Protein AF-0000000087522768 (afdb_homodimer)

Foldseek 3Di:
DDPVVVVVVVVPDPPPPDDPDDDDDLADEDEDAAPVQLVCCCCPLVNFAWDDDPRQKTATPVSYIYGYLVCCCVPVVDDSVNDDFQPQPDEAEAEDQCVVVSLVVCVVDDWAWPDAWDADQLGKTKTWTAGPRRHIYMYIYDVLNRLVVVVVVPDDLVRNCVSNVDDSVVSVVSVD/DDPVVVVVVVPPPPPPPDDPDDDDDLADEDEDAAPVQLVCCCCPLVNFAWDDDPRQKTATPVSYIYGYLVCCCVPVVDDSVNDDFQPQPDEAEAEDQCVVVSLVVCVVDDWAWPDAWDADQLGKTKTWTAGPRRHIYMYIYDVLNRLVVVVVVPDDLVRNCVSNVDDSVVSVVSVD

Organism: NCBI:txid91560

Sequence (352 aa):
MNEKQKMNENQKTSREQKINVNVDFIGPLIVVESVKKAGEFYENVVGQKLKLDLGVSRQYESGLMLQSKTSVSEVIGFKENEIKKGSNNFTLYFETADFDSFAENLKNYDLEYVHDVFEFDWGQRSVSFYDLDDHVVDVSEKMETVIKRFAAQGMTPEEITARTDHPIEFVNSCLKMNEKQKMNENQKTSREQKINVNVDFIGPLIVVESVKKAGEFYENVVGQKLKLDLGVSRQYESGLMLQSKTSVSEVIGFKENEIKKGSNNFTLYFETADFDSFAENLKNYDLEYVHDVFEFDWGQRSVSFYDLDDHVVDVSEKMETVIKRFAAQGMTPEEITARTDHPIEFVNSCLK

pLDDT: mean 90.01, std 18.1, range [29.3, 98.81]

Solvent-accessible surface area (backbone atoms only — not comparable to full-atom values): 19054 Å² total; per-residue (Å²): 136,61,74,65,62,55,56,57,59,72,62,52,73,83,65,77,65,55,50,90,52,73,45,43,68,55,36,44,36,36,48,27,84,46,42,68,62,51,48,51,46,42,34,24,75,50,39,53,51,81,65,47,78,70,74,56,31,38,35,29,74,74,28,49,27,43,30,17,44,67,53,44,29,70,72,72,56,49,53,71,86,50,43,38,66,55,23,64,39,43,32,46,37,29,30,18,81,52,47,68,62,44,59,58,54,50,72,80,49,96,68,56,64,73,40,70,78,45,66,46,92,52,57,44,39,34,36,28,28,40,51,98,55,38,46,39,37,31,45,25,42,29,62,56,54,43,51,46,52,42,43,75,74,66,47,49,64,68,53,47,22,68,50,55,72,45,57,56,69,58,51,53,61,52,73,104,136,62,72,66,62,55,55,55,61,72,66,47,81,80,62,78,64,54,49,90,52,71,43,43,67,56,33,46,36,36,49,28,85,46,43,66,63,51,47,52,46,42,33,25,74,49,40,53,50,81,66,46,78,70,73,55,29,38,35,30,74,74,28,49,27,42,30,17,46,67,52,44,29,70,72,72,57,49,52,71,88,51,44,38,65,56,22,64,38,42,32,45,36,31,30,18,81,53,48,68,61,44,60,58,55,50,72,79,49,95,69,56,64,72,41,70,79,47,67,46,93,52,56,44,39,34,36,28,27,41,50,98,54,38,46,40,37,32,45,25,43,29,62,57,54,43,52,47,53,42,42,74,74,67,47,49,65,68,54,48,22,67,51,52,72,46,56,56,70,57,52,52,60,54,72,104

Secondary structure (DSSP, 8-state):
--HHHHHHHTTS--------S--EEEEEEEEES-HHHHHHHHHHHS-PPEEEE-SSEEEETTS-EEEEHHHHHHHT---GGGS-S---SEEEEEEES-HHHHHHHHTTS---EEEEEEE-TTS-EEEEEE-TTS-EEEEEE-HHHHHHHHHHTT--HHHHHHHH---HHHHHHHH-/--HHHHHHHSSS--------S--EEEEEEEEES-HHHHHHHHHHHS-PPEEEE-SSEEEETTS-EEEEHHHHHHHH---GGGS-S---SEEEEEEES-HHHHHHHHTTS---EEEEEEE-TTS-EEEEEE-TTS-EEEEEE-HHHHHHHHHHTT--HHHHHHHH---HHHHHHHH-

Structure (mmCIF, N/CA/C/O backbone):
data_AF-0000000087522768-model_v1
#
loop_
_entity.id
_entity.type
_entity.pdbx_description
1 polymer 'Glyoxalase-like protein'
#
loop_
_atom_site.group_PDB
_atom_site.id
_atom_site.type_symbol
_atom_site.label_atom_id
_atom_site.label_alt_id
_atom_site.label_comp_id
_atom_site.label_asym_id
_atom_site.label_entity_id
_atom_site.label_seq_id
_atom_site.pdbx_PDB_ins_code
_atom_site.Cartn_x
_atom_site.Cartn_y
_atom_site.Cartn_z
_atom_site.occupancy
_atom_site.B_iso_or_equiv
_atom_site.auth_seq_id
_atom_site.auth_comp_id
_atom_site.auth_asym_id
_atom_site.auth_atom_id
_atom_site.pdbx_PDB_model_num
ATOM 1 N N . MET A 1 1 ? 55.219 -7.555 -2.545 1 33.44 1 MET A N 1
ATOM 2 C CA . MET A 1 1 ? 53.938 -6.848 -2.736 1 33.44 1 MET A CA 1
ATOM 3 C C . MET A 1 1 ? 53.031 -7.004 -1.516 1 33.44 1 MET A C 1
ATOM 5 O O . MET A 1 1 ? 52.688 -8.125 -1.152 1 33.44 1 MET A O 1
ATOM 9 N N . ASN A 1 2 ? 53 -6.012 -0.518 1 31.11 2 ASN A N 1
ATOM 10 C CA . ASN A 1 2 ? 52.688 -6.137 0.907 1 31.11 2 ASN A CA 1
ATOM 11 C C . ASN A 1 2 ? 51.219 -6.473 1.157 1 31.11 2 ASN A C 1
ATOM 13 O O . ASN A 1 2 ? 50.375 -6.203 0.313 1 31.11 2 ASN A O 1
ATOM 17 N N . GLU A 1 3 ? 51 -7.27 2.32 1 34.94 3 GLU A N 1
ATOM 18 C CA . GLU A 1 3 ? 49.719 -7.77 2.877 1 34.94 3 GLU A CA 1
ATOM 19 C C . GLU A 1 3 ? 48.719 -6.652 3.014 1 34.94 3 GLU A C 1
ATOM 21 O O . GLU A 1 3 ? 47.5 -6.914 3.188 1 34.94 3 GLU A O 1
ATOM 26 N N . LYS A 1 4 ? 49.156 -5.402 3.316 1 37.97 4 LYS A N 1
ATOM 27 C CA . LYS A 1 4 ? 48.281 -4.227 3.387 1 37.97 4 LYS A CA 1
ATOM 28 C C . LYS A 1 4 ? 47.625 -3.965 2.047 1 37.97 4 LYS A C 1
ATOM 30 O O . LYS A 1 4 ? 46.531 -3.383 1.998 1 37.97 4 LYS A O 1
ATOM 35 N N . GLN A 1 5 ? 48.344 -3.994 0.969 1 35.03 5 GLN A N 1
ATOM 36 C CA . GLN A 1 5 ? 47.719 -3.734 -0.323 1 35.03 5 GLN A CA 1
ATOM 37 C C . GLN A 1 5 ? 46.594 -4.734 -0.605 1 35.03 5 GLN A C 1
ATOM 39 O O . GLN A 1 5 ? 45.75 -4.504 -1.473 1 35.03 5 GLN A O 1
ATOM 44 N N . LYS A 1 6 ? 46.781 -6.004 -0.207 1 36.78 6 LYS A N 1
ATOM 45 C CA . LYS A 1 6 ? 45.75 -7.016 -0.41 1 36.78 6 LYS A CA 1
ATOM 46 C C . LYS A 1 6 ? 44.5 -6.68 0.379 1 36.78 6 LYS A C 1
ATOM 48 O O . LYS A 1 6 ? 43.406 -7.098 0.009 1 36.78 6 LYS A O 1
ATOM 53 N N . MET A 1 7 ? 44.625 -6.367 1.739 1 33.22 7 MET A N 1
ATOM 54 C CA . MET A 1 7 ? 43.469 -6.016 2.574 1 33.22 7 MET A CA 1
ATOM 55 C C . MET A 1 7 ? 42.719 -4.832 1.987 1 33.22 7 MET A C 1
ATOM 57 O O . MET A 1 7 ? 41.5 -4.703 2.189 1 33.22 7 MET A O 1
ATOM 61 N N . ASN A 1 8 ? 43.375 -3.711 1.613 1 33.91 8 ASN A N 1
ATOM 62 C CA . ASN A 1 8 ? 42.781 -2.527 1.02 1 33.91 8 ASN A CA 1
ATOM 63 C C . ASN A 1 8 ? 42 -2.869 -0.26 1 33.91 8 ASN A C 1
ATOM 65 O O . ASN A 1 8 ? 41.062 -2.168 -0.636 1 33.91 8 ASN A O 1
ATOM 69 N N . GLU A 1 9 ? 42.531 -3.615 -1.207 1 33.5 9 GLU A N 1
ATOM 70 C CA . GLU A 1 9 ? 41.844 -3.945 -2.451 1 33.5 9 GLU A CA 1
ATOM 71 C C . GLU A 1 9 ? 40.562 -4.742 -2.182 1 33.5 9 GLU A C 1
ATOM 73 O O . GLU A 1 9 ? 39.625 -4.688 -2.969 1 33.5 9 GLU A O 1
ATOM 78 N N . ASN A 1 10 ? 40.562 -5.781 -1.333 1 33.16 10 ASN A N 1
ATOM 79 C CA . ASN A 1 10 ? 39.406 -6.562 -0.923 1 33.16 10 ASN A CA 1
ATOM 80 C C . ASN A 1 10 ? 38.375 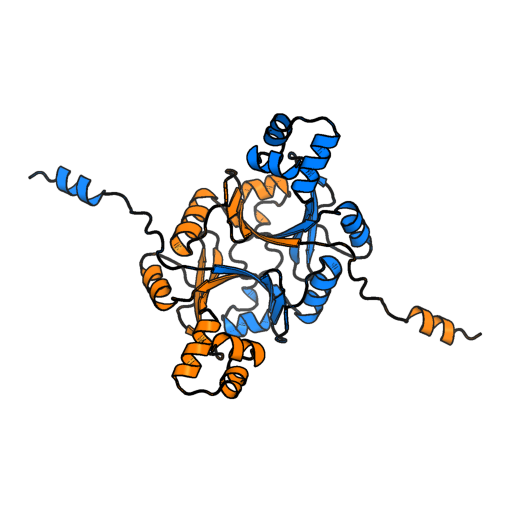-5.711 -0.166 1 33.16 10 ASN A C 1
ATOM 82 O O . ASN A 1 10 ? 37.344 -6.211 0.275 1 33.16 10 ASN A O 1
ATOM 86 N N . GLN A 1 11 ? 38.719 -4.734 0.725 1 29.33 11 GLN A N 1
ATOM 87 C CA . GLN A 1 11 ? 37.812 -3.695 1.202 1 29.33 11 GLN A CA 1
ATOM 88 C C . GLN A 1 11 ? 37.219 -2.906 0.039 1 29.33 11 GLN A C 1
ATOM 90 O O . GLN A 1 11 ? 36.844 -1.744 0.198 1 29.33 11 GLN A O 1
ATOM 95 N N . LYS A 1 12 ? 37.906 -2.84 -1.141 1 31.88 12 LYS A N 1
ATOM 96 C CA . LYS A 1 12 ? 37.094 -2.322 -2.238 1 31.88 12 LYS A CA 1
ATOM 97 C C . LYS A 1 12 ? 35.594 -2.52 -1.96 1 31.88 12 LYS A C 1
ATOM 99 O O . LYS A 1 12 ? 35.188 -3.557 -1.432 1 31.88 12 LYS A O 1
ATOM 104 N N . THR A 1 13 ? 34.625 -1.368 -2.186 1 33.66 13 THR A N 1
ATOM 105 C CA . THR A 1 13 ? 33.312 -0.781 -1.902 1 33.66 13 THR A CA 1
ATOM 106 C C . THR A 1 13 ? 32.219 -1.821 -2.053 1 33.66 13 THR A C 1
ATOM 108 O O . THR A 1 13 ? 32.188 -2.568 -3.033 1 33.66 13 THR A O 1
ATOM 111 N N . SER A 1 14 ? 31.656 -2.51 -1.111 1 36.28 14 SER A N 1
ATOM 112 C CA . SER A 1 14 ? 30.344 -3.133 -0.993 1 36.28 14 SER A CA 1
ATOM 113 C C . SER A 1 14 ? 29.391 -2.637 -2.082 1 36.28 14 SER A C 1
ATOM 115 O O . SER A 1 14 ? 28.891 -1.516 -2.008 1 36.28 14 SER A O 1
ATOM 117 N N . ARG A 1 15 ? 29.75 -2.512 -3.221 1 36.91 15 ARG A N 1
ATOM 118 C CA . ARG A 1 15 ? 29.016 -2.152 -4.43 1 36.91 15 ARG A CA 1
ATOM 119 C C . ARG A 1 15 ? 27.516 -2.416 -4.258 1 36.91 15 ARG A C 1
ATOM 121 O O . ARG A 1 15 ? 27.109 -3.539 -3.953 1 36.91 15 ARG A O 1
ATOM 128 N N . GLU A 1 16 ? 26.75 -1.434 -3.701 1 49 16 GLU A N 1
ATOM 129 C CA . GLU A 1 16 ? 25.297 -1.332 -3.6 1 49 16 GLU A CA 1
ATOM 130 C C . GLU A 1 16 ? 24.609 -2.123 -4.707 1 49 16 GLU A C 1
ATOM 132 O O . GLU A 1 16 ? 24.703 -1.762 -5.883 1 49 16 GLU A O 1
ATOM 137 N N . GLN A 1 17 ? 24.953 -3.379 -4.816 1 59.22 17 GLN A N 1
ATOM 138 C CA . GLN A 1 17 ? 24.344 -4.262 -5.805 1 59.22 17 GLN A CA 1
ATOM 139 C C . GLN A 1 17 ? 22.891 -3.852 -6.082 1 59.22 17 GLN A C 1
ATOM 141 O O . GLN A 1 17 ? 21.984 -4.227 -5.344 1 59.22 17 GLN A O 1
ATOM 146 N N . LYS A 1 18 ? 22.844 -2.789 -6.727 1 72.62 18 LYS A N 1
ATOM 147 C CA . LYS A 1 18 ? 21.547 -2.355 -7.219 1 72.62 18 LYS A CA 1
ATOM 148 C C . LYS A 1 18 ? 20.969 -3.359 -8.211 1 72.62 18 LYS A C 1
ATOM 150 O O . LYS A 1 18 ? 21.672 -3.811 -9.125 1 72.62 18 LYS A O 1
ATOM 155 N N . ILE A 1 19 ? 19.875 -3.797 -7.871 1 82.56 19 ILE A N 1
ATOM 156 C CA . ILE A 1 19 ? 19.172 -4.723 -8.742 1 82.56 19 ILE A CA 1
ATOM 157 C C . ILE A 1 19 ? 19.094 -4.152 -10.156 1 82.56 19 ILE A C 1
ATOM 159 O O . ILE A 1 19 ? 18.906 -2.947 -10.336 1 82.56 19 ILE A O 1
ATOM 163 N N . ASN A 1 20 ? 19.391 -4.953 -11.164 1 83.06 20 ASN A N 1
ATOM 164 C CA . ASN A 1 20 ? 19.297 -4.547 -12.562 1 83.06 20 ASN A CA 1
ATOM 165 C C . ASN A 1 20 ? 18.016 -5.066 -13.219 1 83.06 20 ASN A C 1
ATOM 167 O O . ASN A 1 20 ? 17.938 -5.145 -14.445 1 83.06 20 ASN A O 1
ATOM 171 N N . VAL A 1 21 ? 17.156 -5.551 -12.398 1 92.5 21 VAL A N 1
ATOM 172 C CA . VAL A 1 21 ? 15.867 -6.043 -12.867 1 92.5 21 VAL A CA 1
ATOM 173 C C . VAL A 1 21 ? 14.766 -5.047 -12.5 1 92.5 21 VAL A C 1
ATOM 175 O O . VAL A 1 21 ? 14.742 -4.531 -11.375 1 92.5 21 VAL A O 1
ATOM 178 N N . ASN A 1 22 ? 13.914 -4.773 -13.484 1 95.31 22 ASN A N 1
ATOM 179 C CA . ASN A 1 22 ? 12.797 -3.887 -13.18 1 95.31 22 ASN A CA 1
ATOM 180 C C . ASN A 1 22 ? 11.727 -4.598 -12.367 1 95.31 22 ASN A C 1
ATOM 182 O O . ASN A 1 22 ? 11.234 -5.66 -12.766 1 95.31 22 ASN A O 1
ATOM 186 N N . VAL A 1 23 ? 11.398 -4.043 -11.281 1 97.81 23 VAL A N 1
ATOM 187 C CA . VAL A 1 23 ? 10.344 -4.539 -10.406 1 97.81 23 VAL A CA 1
ATOM 188 C C . VAL A 1 23 ? 9.328 -3.432 -10.141 1 97.81 23 VAL A C 1
ATOM 190 O O . VAL A 1 23 ? 9.695 -2.338 -9.703 1 97.81 23 VAL A O 1
ATOM 193 N N . ASP A 1 24 ? 8.047 -3.699 -10.453 1 97.88 24 ASP A N 1
ATOM 194 C CA . ASP A 1 24 ? 6.996 -2.699 -10.305 1 97.88 24 ASP A CA 1
ATOM 195 C C . ASP A 1 24 ? 6.207 -2.916 -9.016 1 97.88 24 ASP A C 1
ATOM 197 O O . ASP A 1 24 ? 5.77 -4.035 -8.734 1 97.88 24 ASP A O 1
ATOM 201 N N . PHE A 1 25 ? 6.082 -1.889 -8.273 1 98.62 25 PHE A N 1
ATOM 202 C CA . PHE A 1 25 ? 5.152 -1.944 -7.148 1 98.62 25 PHE A CA 1
ATOM 203 C C . PHE A 1 25 ? 3.711 -1.852 -7.629 1 98.62 25 PHE A C 1
ATOM 205 O O . PHE A 1 25 ? 3.338 -0.89 -8.305 1 98.62 25 PHE A O 1
ATOM 212 N N . ILE A 1 26 ? 2.902 -2.832 -7.293 1 98 26 ILE A N 1
ATOM 213 C CA . ILE A 1 26 ? 1.512 -2.854 -7.73 1 98 26 ILE A CA 1
ATOM 214 C C . ILE A 1 26 ? 0.624 -2.217 -6.664 1 98 26 ILE A C 1
ATOM 216 O O . ILE A 1 26 ? -0.273 -1.433 -6.98 1 98 26 ILE A O 1
ATOM 220 N N . GLY A 1 27 ? 0.89 -2.531 -5.402 1 98.56 27 GLY A N 1
ATOM 221 C CA . GLY A 1 27 ? 0.13 -1.959 -4.301 1 98.56 27 GLY A CA 1
ATOM 222 C C . GLY A 1 27 ? 0.085 -2.855 -3.078 1 98.56 27 GLY A C 1
ATOM 223 O O . GLY A 1 27 ? 0.708 -3.92 -3.059 1 98.56 27 GLY A O 1
ATOM 224 N N . PRO A 1 28 ? -0.592 -2.4 -2.059 1 98.75 28 PRO A N 1
ATOM 225 C CA . PRO A 1 28 ? -0.77 -3.238 -0.87 1 98.75 28 PRO A CA 1
ATOM 226 C C . PRO A 1 28 ? -1.933 -4.219 -1.008 1 98.75 28 PRO A C 1
ATOM 228 O O . PRO A 1 28 ? -2.973 -3.873 -1.572 1 98.75 28 PRO A O 1
ATOM 231 N N . LEU A 1 29 ? -1.688 -5.363 -0.565 1 98.12 29 LEU A N 1
ATOM 232 C CA . LEU A 1 29 ? -2.721 -6.379 -0.372 1 98.12 29 LEU A CA 1
ATOM 233 C C . LEU A 1 29 ? -3.035 -6.559 1.109 1 98.12 29 LEU A C 1
ATOM 235 O O . LEU A 1 29 ? -2.24 -7.145 1.85 1 98.12 29 LEU A O 1
ATOM 239 N N . ILE A 1 30 ? -4.168 -6.078 1.535 1 98.75 30 ILE A N 1
ATOM 240 C CA . ILE A 1 30 ? -4.477 -6.164 2.959 1 98.75 30 ILE A CA 1
ATOM 241 C C . ILE A 1 30 ? -5.379 -7.367 3.219 1 98.75 30 ILE A C 1
ATOM 243 O O . ILE A 1 30 ? -6.23 -7.703 2.389 1 98.75 30 ILE A O 1
ATOM 247 N N . VAL A 1 31 ? -5.176 -7.996 4.336 1 98.31 31 VAL A N 1
ATOM 248 C CA . VAL A 1 31 ? -5.957 -9.164 4.738 1 98.31 31 VAL A CA 1
ATOM 249 C C . VAL A 1 31 ? -7.238 -8.711 5.438 1 98.31 31 VAL A C 1
ATOM 251 O O . VAL A 1 31 ? -7.195 -7.867 6.34 1 98.31 31 VAL A O 1
ATOM 254 N N . VAL A 1 32 ? -8.305 -9.258 5.004 1 98.31 32 VAL A N 1
ATOM 255 C CA . VAL A 1 32 ? -9.586 -8.883 5.59 1 98.31 32 VAL A CA 1
ATOM 256 C C . VAL A 1 32 ? -10.383 -10.141 5.941 1 98.31 32 VAL A C 1
ATOM 258 O O . VAL A 1 32 ? -10.18 -11.195 5.34 1 98.31 32 VAL A O 1
ATOM 261 N N . GLU A 1 33 ? -11.273 -10.039 6.895 1 97.25 33 GLU A N 1
ATOM 262 C CA . GLU A 1 33 ? -12.125 -11.156 7.285 1 97.25 33 GLU A CA 1
ATOM 263 C C . GLU A 1 33 ? -13.164 -11.453 6.211 1 97.25 33 GLU A C 1
ATOM 265 O O . GLU A 1 33 ? -13.375 -12.617 5.848 1 97.25 33 GLU A O 1
ATOM 270 N N . SER A 1 34 ? -13.852 -10.484 5.707 1 97.88 34 SER A N 1
ATOM 271 C CA . SER A 1 34 ? -14.852 -10.586 4.648 1 97.88 34 SER A CA 1
ATOM 272 C C . SER A 1 34 ? -14.562 -9.609 3.514 1 97.88 34 SER A C 1
ATOM 274 O O . SER A 1 34 ? -14.688 -8.398 3.68 1 97.88 34 SER A O 1
ATOM 276 N N . VAL A 1 35 ? -14.305 -10.148 2.352 1 98.12 35 VAL A N 1
ATOM 277 C CA . VAL A 1 35 ? -13.984 -9.32 1.193 1 98.12 35 VAL A CA 1
ATOM 278 C C . VAL A 1 35 ? -15.195 -8.469 0.815 1 98.12 35 VAL A C 1
ATOM 280 O O . VAL A 1 35 ? -15.047 -7.289 0.49 1 98.12 35 VAL A O 1
ATOM 283 N N . LYS A 1 36 ? -16.297 -9.016 0.896 1 97.5 36 LYS A N 1
ATOM 284 C CA . LYS A 1 36 ? -17.516 -8.297 0.556 1 97.5 36 LYS A CA 1
ATOM 285 C C . LYS A 1 36 ? -17.719 -7.098 1.474 1 97.5 36 LYS A C 1
ATOM 287 O O . LYS A 1 36 ? -17.938 -5.98 1.003 1 97.5 36 LYS A O 1
ATOM 292 N N . LYS A 1 37 ? -17.672 -7.262 2.797 1 97.94 37 LYS A N 1
ATOM 293 C CA . LYS A 1 37 ? -17.891 -6.184 3.756 1 97.94 37 LYS A CA 1
ATOM 294 C C . LYS A 1 37 ? -16.797 -5.125 3.645 1 97.94 37 LYS A C 1
ATOM 296 O O . LYS A 1 37 ? -17.078 -3.924 3.674 1 97.94 37 LYS A O 1
ATOM 301 N N . ALA A 1 38 ? -15.586 -5.594 3.537 1 98.44 38 ALA A N 1
ATOM 302 C CA . ALA A 1 38 ? -14.477 -4.656 3.361 1 98.44 38 ALA A CA 1
ATOM 303 C C . ALA A 1 38 ? -14.641 -3.855 2.074 1 98.44 38 ALA A C 1
ATOM 305 O O . ALA A 1 38 ? -14.359 -2.652 2.045 1 98.44 38 ALA A O 1
ATOM 306 N N . GLY A 1 39 ? -15.016 -4.566 1.026 1 98.19 39 GLY A N 1
ATOM 307 C CA . GLY A 1 39 ? -15.273 -3.867 -0.223 1 98.19 39 GLY A CA 1
ATOM 308 C C . GLY A 1 39 ? -16.281 -2.75 -0.083 1 98.19 39 GLY A C 1
ATOM 309 O O . GLY A 1 39 ? -16.078 -1.646 -0.589 1 98.19 39 GLY A O 1
ATOM 310 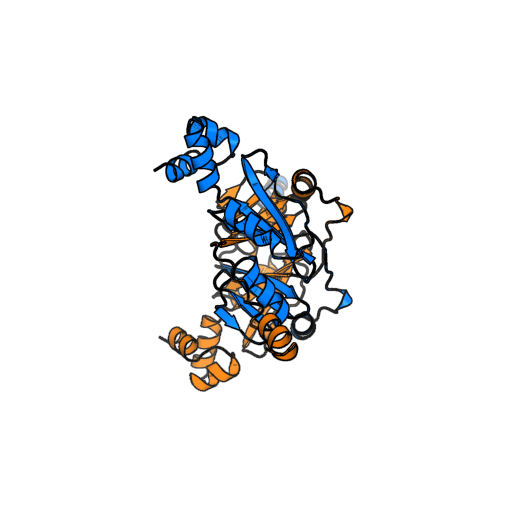N N . GLU A 1 40 ? -17.375 -3.014 0.583 1 96.88 40 GLU A N 1
ATOM 311 C CA . GLU A 1 40 ? -18.391 -1.99 0.838 1 96.88 40 GLU A CA 1
ATOM 312 C C . GLU A 1 40 ? -17.797 -0.804 1.591 1 96.88 40 GLU A C 1
ATOM 314 O O . GLU A 1 40 ? -18.078 0.35 1.271 1 96.88 40 GLU A O 1
ATOM 319 N N . PHE A 1 41 ? -17.016 -1.112 2.549 1 97.69 41 PHE A N 1
ATOM 320 C CA . PHE A 1 41 ? -16.359 -0.063 3.32 1 97.69 41 PHE A CA 1
ATOM 321 C C . PHE A 1 41 ? -15.508 0.824 2.418 1 97.69 41 PHE A C 1
ATOM 323 O O . PHE A 1 41 ? -15.688 2.043 2.389 1 97.69 41 PHE A O 1
ATOM 330 N N . TYR A 1 42 ? -14.609 0.286 1.632 1 98.31 42 TYR A N 1
ATOM 331 C CA . TYR A 1 42 ? -13.641 1.056 0.858 1 98.31 42 TYR A CA 1
ATOM 332 C C . TYR A 1 42 ? -14.312 1.749 -0.321 1 98.31 42 TYR A C 1
ATOM 334 O O . TYR A 1 42 ? -13.906 2.84 -0.724 1 98.31 42 TYR A O 1
ATOM 342 N N . GLU A 1 43 ? -15.297 1.176 -0.868 1 97.25 43 GLU A N 1
ATOM 343 C CA . GLU A 1 43 ? -16.016 1.786 -1.982 1 97.25 43 GLU A CA 1
ATOM 344 C C . GLU A 1 43 ? -16.906 2.928 -1.505 1 97.25 43 GLU A C 1
ATOM 346 O O . GLU A 1 43 ? -17.031 3.955 -2.178 1 97.25 43 GLU A O 1
ATOM 351 N N . ASN A 1 44 ? -17.438 2.793 -0.302 1 95.94 44 ASN A N 1
ATOM 352 C CA . ASN A 1 44 ? -18.406 3.779 0.168 1 95.94 44 ASN A CA 1
ATOM 353 C C . ASN A 1 44 ? -17.734 4.875 0.993 1 95.94 44 ASN A C 1
ATOM 355 O O . ASN A 1 44 ? -18.109 6.043 0.911 1 95.94 44 ASN A O 1
ATOM 359 N N . VAL A 1 45 ? -16.781 4.52 1.815 1 97 45 VAL A N 1
ATOM 360 C CA . VAL A 1 45 ? -16.234 5.473 2.766 1 97 45 VAL A CA 1
ATOM 361 C C . VAL A 1 45 ? -15.148 6.309 2.082 1 97 45 VAL A C 1
ATOM 363 O O . VAL A 1 45 ? -15.086 7.527 2.273 1 97 45 VAL A O 1
ATOM 366 N N . VAL A 1 46 ? -14.281 5.586 1.252 1 97.5 46 VAL A N 1
ATOM 367 C CA . VAL A 1 46 ? -13.18 6.332 0.645 1 97.5 46 VAL A CA 1
ATOM 368 C C . VAL A 1 46 ? -13.266 6.234 -0.876 1 97.5 46 VAL A C 1
ATOM 370 O O . VAL A 1 46 ? -12.344 6.637 -1.585 1 97.5 46 VAL A O 1
ATOM 373 N N . GLY A 1 47 ? -14.289 5.723 -1.424 1 96.88 47 GLY A N 1
ATOM 374 C CA . GLY A 1 47 ? -14.664 5.848 -2.822 1 96.88 47 GLY A CA 1
ATOM 375 C C . GLY A 1 47 ? -13.758 5.062 -3.756 1 96.88 47 GLY A C 1
ATOM 376 O O . GLY A 1 47 ? -13.484 5.5 -4.875 1 96.88 47 GLY A O 1
ATOM 377 N N . GLN A 1 48 ? -13.242 3.916 -3.357 1 97.44 48 GLN A N 1
ATOM 378 C CA . GLN A 1 48 ? -12.406 3.113 -4.242 1 97.44 48 GLN A CA 1
ATOM 379 C C . GLN A 1 48 ? -13.234 2.479 -5.355 1 97.44 48 GLN A C 1
ATOM 381 O O . GLN A 1 48 ? -14.352 2.02 -5.121 1 97.44 48 GLN A O 1
ATOM 386 N N . LYS A 1 49 ? -12.609 2.459 -6.547 1 97.44 49 LYS A N 1
ATOM 387 C CA . LYS A 1 49 ? -13.289 1.921 -7.723 1 97.44 49 LYS A CA 1
ATOM 388 C C . LYS A 1 49 ? -12.82 0.503 -8.031 1 97.44 49 LYS A C 1
ATOM 390 O O . LYS A 1 49 ? -11.633 0.28 -8.281 1 97.44 49 LYS A O 1
ATOM 395 N N . LEU A 1 50 ? -13.727 -0.383 -8.109 1 96.81 50 LEU A N 1
ATOM 396 C CA . LEU A 1 50 ? -13.438 -1.796 -8.32 1 96.81 50 LEU A CA 1
ATOM 397 C C . LEU A 1 50 ? -12.914 -2.037 -9.734 1 96.81 50 LEU A C 1
ATOM 399 O O . LEU A 1 50 ? -13.469 -1.52 -10.703 1 96.81 50 LEU A O 1
ATOM 403 N N . LYS A 1 51 ? -11.844 -2.74 -9.836 1 95.38 51 LYS A N 1
ATOM 404 C CA . LYS A 1 51 ? -11.273 -3.148 -11.117 1 95.38 51 LYS A CA 1
ATOM 405 C C . LYS A 1 51 ? -11.586 -4.613 -11.414 1 95.38 51 LYS A C 1
ATOM 407 O O . LYS A 1 51 ? -11.961 -4.957 -12.539 1 95.38 51 LYS A O 1
ATOM 412 N N . LEU A 1 52 ? -11.352 -5.473 -10.445 1 92.06 52 LEU A N 1
ATOM 413 C CA . LEU A 1 52 ? -11.523 -6.914 -10.602 1 92.06 52 LEU A CA 1
ATOM 414 C C . LEU A 1 52 ? -12.016 -7.543 -9.297 1 92.06 52 LEU A C 1
ATOM 416 O O . LEU A 1 52 ? -11.5 -7.234 -8.219 1 92.06 52 LEU A O 1
ATOM 420 N N . ASP A 1 53 ? -13.016 -8.312 -9.352 1 93.06 53 ASP A N 1
ATOM 421 C CA . ASP A 1 53 ? -13.547 -9.086 -8.234 1 93.06 53 ASP A CA 1
ATOM 422 C C . ASP A 1 53 ? -13.359 -10.586 -8.461 1 93.06 53 ASP A C 1
ATOM 424 O O . ASP A 1 53 ? -13.977 -11.156 -9.359 1 93.06 53 ASP A O 1
ATOM 428 N N . LEU A 1 54 ? -12.625 -11.242 -7.602 1 87.31 54 LEU A N 1
ATOM 429 C CA . LEU A 1 54 ? -12.359 -12.672 -7.742 1 87.31 54 LEU A CA 1
ATOM 430 C C . LEU A 1 54 ? -13.023 -13.461 -6.625 1 87.31 54 LEU A C 1
ATOM 432 O O . LEU A 1 54 ? -12.695 -14.633 -6.41 1 87.31 54 LEU A O 1
ATOM 436 N N . GLY A 1 55 ? -13.859 -12.805 -5.863 1 90.38 55 GLY A N 1
ATOM 437 C CA . GLY A 1 55 ? -14.539 -13.445 -4.75 1 90.38 55 GLY A CA 1
ATOM 438 C C . GLY A 1 55 ? -13.719 -13.445 -3.475 1 90.38 55 GLY A C 1
ATOM 439 O O . GLY A 1 55 ? -14.016 -12.703 -2.537 1 90.38 55 GLY A O 1
ATOM 440 N N . VAL A 1 56 ? -12.562 -14.133 -3.506 1 91.06 56 VAL A N 1
ATOM 441 C CA . VAL A 1 56 ? -11.688 -14.219 -2.34 1 91.06 56 VAL A CA 1
ATOM 442 C C . VAL A 1 56 ? -10.75 -13.023 -2.307 1 91.06 56 VAL A C 1
ATOM 444 O O . VAL A 1 56 ? -10.031 -12.812 -1.325 1 91.06 56 VAL A O 1
ATOM 447 N N . SER A 1 57 ? -10.836 -12.266 -3.369 1 94.5 57 SER A N 1
ATOM 448 C CA . SER A 1 57 ? -9.969 -11.094 -3.502 1 94.5 57 SER A CA 1
ATOM 449 C C . SER A 1 57 ? -10.625 -10.023 -4.363 1 94.5 57 SER A C 1
ATOM 451 O O . SER A 1 57 ? -11.422 -10.328 -5.254 1 94.5 57 SER A O 1
ATOM 453 N N . ARG A 1 58 ? -10.336 -8.758 -4.047 1 96.81 58 ARG A N 1
ATOM 454 C CA . ARG A 1 58 ? -10.742 -7.613 -4.852 1 96.81 58 ARG A CA 1
ATOM 455 C C . ARG A 1 58 ? -9.555 -6.711 -5.168 1 96.81 58 ARG A C 1
ATOM 457 O O . ARG A 1 58 ? -8.703 -6.48 -4.309 1 96.81 58 ARG A O 1
ATOM 464 N N . GLN A 1 59 ? -9.57 -6.309 -6.395 1 96.69 59 GLN A N 1
ATOM 465 C CA . GLN A 1 59 ? -8.562 -5.352 -6.844 1 96.69 59 GLN A CA 1
ATOM 466 C C . GLN A 1 59 ? -9.203 -4.031 -7.258 1 96.69 59 GLN A C 1
ATOM 468 O O . GLN A 1 59 ? -10.242 -4.023 -7.922 1 96.69 59 GLN A O 1
ATOM 473 N N . TYR A 1 60 ? -8.555 -2.941 -6.855 1 98.19 60 TYR A N 1
ATOM 474 C CA . TYR A 1 60 ? -9.07 -1.619 -7.188 1 98.19 60 TYR A CA 1
ATOM 475 C C . TYR A 1 60 ? -8.172 -0.917 -8.195 1 98.19 60 TYR A C 1
ATOM 477 O O . TYR A 1 60 ? -6.988 -1.244 -8.32 1 98.19 60 TYR A O 1
ATOM 485 N N . GLU A 1 61 ? -8.719 0.035 -8.906 1 97.38 61 GLU A N 1
ATOM 486 C CA . GLU A 1 61 ? -7.98 0.792 -9.914 1 97.38 61 GLU A CA 1
ATOM 487 C C . GLU A 1 61 ? -6.773 1.493 -9.297 1 97.38 61 GLU A C 1
ATOM 489 O O . GLU A 1 61 ? -5.754 1.684 -9.969 1 97.38 61 GLU A O 1
ATOM 494 N N . SER A 1 62 ? -6.848 1.789 -8.07 1 97.75 62 SER A N 1
ATOM 495 C CA . SER A 1 62 ? -5.824 2.551 -7.367 1 97.75 62 SER A CA 1
ATOM 496 C C . SER A 1 62 ? -4.613 1.681 -7.047 1 97.75 62 SER A C 1
ATOM 498 O O . SER A 1 62 ? -3.551 2.193 -6.684 1 97.75 62 SER A O 1
ATOM 500 N N . GLY A 1 63 ? -4.777 0.392 -7.109 1 97.62 63 GLY A N 1
ATOM 501 C CA . GLY A 1 63 ? -3.725 -0.536 -6.727 1 97.62 63 GLY A CA 1
ATOM 502 C C . GLY A 1 63 ? -3.963 -1.189 -5.379 1 97.62 63 GLY A C 1
ATOM 503 O O . GLY A 1 63 ? -3.305 -2.174 -5.035 1 97.62 63 GLY A O 1
ATOM 504 N N . LEU A 1 64 ? -4.895 -0.682 -4.582 1 98.75 64 LEU A N 1
ATOM 505 C CA . LEU A 1 64 ? -5.289 -1.333 -3.34 1 98.75 64 LEU A CA 1
ATOM 506 C C . LEU A 1 64 ? -5.945 -2.682 -3.615 1 98.75 64 LEU A C 1
ATOM 508 O O . LEU A 1 64 ? -6.762 -2.805 -4.531 1 98.75 64 LEU A O 1
ATOM 512 N N . MET A 1 65 ? -5.555 -3.662 -2.816 1 98.5 65 MET A N 1
ATOM 513 C CA . MET A 1 65 ? -6.129 -4.996 -2.975 1 98.5 65 MET A CA 1
ATOM 514 C C . MET A 1 65 ? -6.578 -5.559 -1.63 1 98.5 65 MET A C 1
ATOM 516 O O . MET A 1 65 ? -5.926 -5.332 -0.609 1 98.5 65 MET A O 1
ATOM 520 N N . LEU A 1 66 ? -7.672 -6.258 -1.676 1 98.56 66 LEU A N 1
ATOM 521 C CA . LEU A 1 66 ? -8.18 -7 -0.53 1 98.56 66 LEU A CA 1
ATOM 522 C C . LEU A 1 66 ? -8 -8.5 -0.732 1 98.56 66 LEU A C 1
ATOM 524 O O . LEU A 1 66 ? -8.18 -9.008 -1.841 1 98.56 66 LEU A O 1
ATOM 528 N N . GLN A 1 67 ? -7.676 -9.148 0.274 1 97.19 67 GLN A N 1
ATOM 529 C CA . GLN A 1 67 ? -7.605 -10.609 0.26 1 97.19 67 GLN A CA 1
ATOM 530 C C . GLN A 1 67 ? -8.219 -11.203 1.526 1 97.19 67 GLN A C 1
ATOM 532 O O . GLN A 1 67 ? -7.93 -10.742 2.633 1 97.19 67 GLN A O 1
ATOM 537 N N . SER A 1 68 ? -8.953 -12.211 1.347 1 96.75 68 SER A N 1
ATOM 538 C CA . SER A 1 68 ? -9.562 -12.859 2.508 1 96.75 68 SER A CA 1
ATOM 539 C C . SER A 1 68 ? -8.508 -13.555 3.363 1 96.75 68 SER A C 1
ATOM 541 O O . SER A 1 68 ? -7.562 -14.148 2.834 1 96.75 68 SER A O 1
ATOM 543 N N . LYS A 1 69 ? -8.75 -13.5 4.625 1 95.88 69 LYS A N 1
ATOM 544 C CA . LYS A 1 69 ? -7.867 -14.156 5.578 1 95.88 69 LYS A CA 1
ATOM 545 C C . LYS A 1 69 ? -7.738 -15.648 5.27 1 95.88 69 LYS A C 1
ATOM 547 O O . LYS A 1 69 ? -6.637 -16.203 5.316 1 95.88 69 LYS A O 1
ATOM 552 N N . THR A 1 70 ? -8.789 -16.281 4.902 1 92 70 THR A N 1
ATOM 553 C CA . THR A 1 70 ? -8.797 -17.703 4.594 1 92 70 THR A CA 1
ATOM 554 C C . THR A 1 70 ? -7.93 -18 3.375 1 92 70 THR A C 1
ATOM 556 O O . THR A 1 70 ? -7.172 -18.969 3.367 1 92 70 THR A O 1
ATOM 559 N N . SER A 1 71 ? -8.039 -17.125 2.41 1 91.31 71 SER A N 1
ATOM 560 C CA . SER A 1 71 ? -7.246 -17.344 1.201 1 91.31 71 SER A CA 1
ATOM 561 C C . SER A 1 71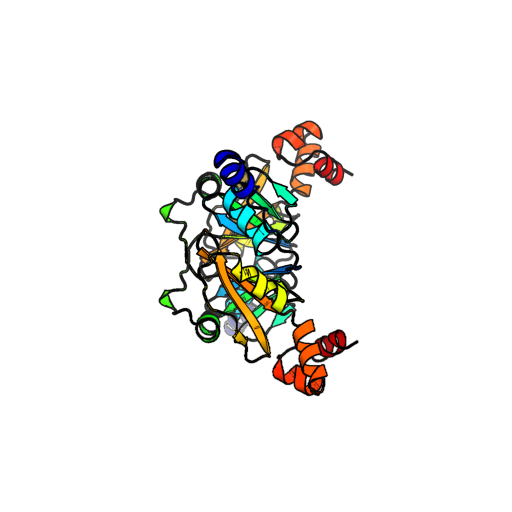 ? -5.754 -17.188 1.482 1 91.31 71 SER A C 1
ATOM 563 O O . SER A 1 71 ? -4.934 -17.922 0.937 1 91.31 71 SER A O 1
ATOM 565 N N . VAL A 1 72 ? -5.41 -16.234 2.295 1 90.62 72 VAL A N 1
ATOM 566 C CA . VAL A 1 72 ? -4.012 -16.031 2.67 1 90.62 72 VAL A CA 1
ATOM 567 C C . VAL A 1 72 ? -3.479 -17.266 3.375 1 90.62 72 VAL A C 1
ATOM 569 O O . VAL A 1 72 ? -2.379 -17.75 3.072 1 90.62 72 VAL A O 1
ATOM 572 N N . SER A 1 73 ? -4.234 -17.766 4.242 1 89.88 73 SER A N 1
ATOM 573 C CA . SER A 1 73 ? -3.832 -18.969 4.965 1 89.88 73 SER A CA 1
ATOM 574 C C . SER A 1 73 ? -3.678 -20.156 4.02 1 89.88 73 SER A C 1
ATOM 576 O O . SER A 1 73 ? -2.713 -20.922 4.121 1 89.88 73 SER A O 1
ATOM 578 N N . GLU A 1 74 ? -4.52 -20.266 3.074 1 87.12 74 GLU A N 1
ATOM 579 C CA . GLU A 1 74 ? -4.512 -21.406 2.162 1 87.12 74 GLU A CA 1
ATOM 580 C C . GLU A 1 74 ? -3.396 -21.281 1.129 1 87.12 74 GLU A C 1
ATOM 582 O O . GLU A 1 74 ? -2.746 -22.266 0.786 1 87.12 74 GLU A O 1
ATOM 587 N N . VAL A 1 75 ? -3.189 -20.094 0.715 1 84.56 75 VAL A N 1
ATOM 588 C CA . VAL A 1 75 ? -2.303 -19.891 -0.427 1 84.56 75 VAL A CA 1
ATOM 589 C C . VAL A 1 75 ? -0.873 -19.672 0.061 1 84.56 75 VAL A C 1
ATOM 591 O O . VAL A 1 75 ? 0.075 -20.234 -0.492 1 84.56 75 VAL A O 1
ATOM 594 N N . ILE A 1 76 ? -0.662 -18.875 1.075 1 83.81 76 ILE A N 1
ATOM 595 C CA . ILE A 1 76 ? 0.665 -18.5 1.556 1 83.81 76 ILE A CA 1
ATOM 596 C C . ILE A 1 76 ? 1.094 -19.438 2.674 1 83.81 76 ILE A C 1
ATOM 598 O O . ILE A 1 76 ? 2.287 -19.688 2.867 1 83.81 76 ILE A O 1
ATOM 602 N N . GLY A 1 77 ? 0.106 -19.891 3.469 1 84.06 77 GLY A N 1
ATOM 603 C CA . GLY A 1 77 ? 0.411 -20.859 4.516 1 84.06 77 GLY A CA 1
ATOM 604 C C . GLY A 1 77 ? 0.487 -20.234 5.898 1 84.06 77 GLY A C 1
ATOM 605 O O . GLY A 1 77 ? 0.934 -20.875 6.852 1 84.06 77 GLY A O 1
ATOM 606 N N . PHE A 1 78 ? 0.185 -18.984 6.031 1 88.19 78 PHE A N 1
ATOM 607 C CA . PHE A 1 78 ? 0.11 -18.406 7.363 1 88.19 78 PHE A CA 1
ATOM 608 C C . PHE A 1 78 ? -1.011 -19.047 8.172 1 88.19 78 PHE A C 1
ATOM 610 O O . PHE A 1 78 ? -2.133 -19.188 7.68 1 88.19 78 PHE A O 1
ATOM 617 N N . LYS A 1 79 ? -0.638 -19.422 9.336 1 88.19 79 LYS A N 1
ATOM 618 C CA . LYS A 1 79 ? -1.715 -19.812 10.25 1 88.19 79 LYS A CA 1
ATOM 619 C C . LYS A 1 79 ? -2.551 -18.594 10.648 1 88.19 79 LYS A C 1
ATOM 621 O O . LYS A 1 79 ? -2.047 -17.469 10.68 1 88.19 79 LYS A O 1
ATOM 626 N N . GLU A 1 80 ? -3.754 -18.859 10.953 1 85.44 80 GLU A N 1
ATOM 627 C CA . GLU A 1 80 ? -4.676 -17.766 11.273 1 85.44 80 GLU A CA 1
ATOM 628 C C . GLU A 1 80 ? -4.152 -16.938 12.438 1 85.44 80 GLU A C 1
ATOM 630 O O . GLU A 1 80 ? -4.305 -15.711 12.445 1 85.44 80 GLU A O 1
ATOM 635 N N . ASN A 1 81 ? -3.6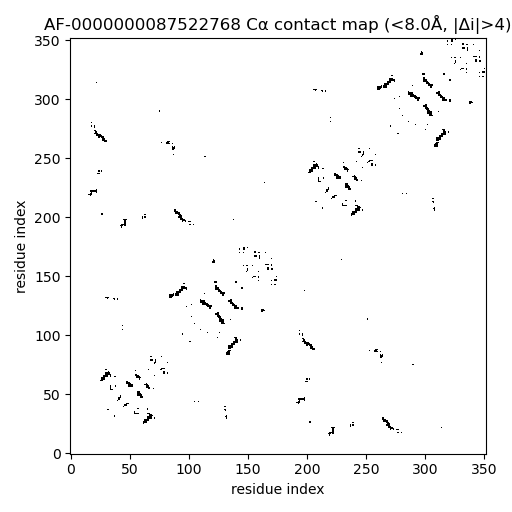04 -17.547 13.352 1 89.12 81 ASN A N 1
ATOM 636 C CA . ASN A 1 81 ? -3.143 -16.844 14.539 1 89.12 81 ASN A CA 1
ATOM 637 C C . ASN A 1 81 ? -1.874 -16.031 14.25 1 89.12 81 ASN A C 1
ATOM 639 O O . ASN A 1 81 ? -1.439 -15.242 15.086 1 89.12 81 ASN A O 1
ATOM 643 N N . GLU A 1 82 ? -1.3 -16.219 13.125 1 93.12 82 GLU A N 1
ATOM 644 C CA . GLU A 1 82 ? -0.115 -15.477 12.711 1 93.12 82 GLU A CA 1
ATOM 645 C C . GLU A 1 82 ? -0.496 -14.172 12.016 1 93.12 82 GLU A C 1
ATOM 647 O O . GLU A 1 82 ? 0.356 -13.312 11.789 1 93.12 82 GLU A O 1
ATOM 652 N N . ILE A 1 83 ? -1.701 -14.078 11.656 1 95.25 83 ILE A N 1
ATOM 653 C CA . ILE A 1 83 ? -2.23 -12.859 11.047 1 95.25 83 ILE A CA 1
ATOM 654 C C . ILE A 1 83 ? -2.865 -11.984 12.125 1 95.25 83 ILE A C 1
ATOM 656 O O . ILE A 1 83 ? -3.951 -12.289 12.625 1 95.25 83 ILE A O 1
ATOM 660 N N . LYS A 1 84 ? -2.232 -10.898 12.438 1 95.38 84 LYS A N 1
ATOM 661 C CA . LYS A 1 84 ? -2.625 -10.109 13.602 1 95.38 84 LYS A CA 1
ATOM 662 C C . LYS A 1 84 ? -3.264 -8.789 13.18 1 95.38 84 LYS A C 1
ATOM 664 O O . LYS A 1 84 ? -2.666 -8.016 12.422 1 95.38 84 LYS A O 1
ATOM 669 N N . LYS A 1 85 ? -4.422 -8.508 13.68 1 94.94 85 LYS A N 1
ATOM 670 C CA . LYS A 1 85 ? -5.109 -7.238 13.453 1 94.94 85 LYS A CA 1
ATOM 671 C C . LYS A 1 85 ? -4.586 -6.152 14.383 1 94.94 85 LYS A C 1
ATOM 673 O O . LYS A 1 85 ? -3.953 -6.449 15.398 1 94.94 85 LYS A O 1
ATOM 678 N N . GLY A 1 86 ? -4.848 -4.934 14.008 1 95.44 86 GLY A N 1
ATOM 679 C CA . GLY A 1 86 ? -4.555 -3.809 14.875 1 95.44 86 GLY A CA 1
ATOM 680 C C . GLY A 1 86 ? -3.07 -3.639 15.156 1 95.44 86 GLY A C 1
ATOM 681 O O . GLY A 1 86 ? -2.678 -3.312 16.281 1 95.44 86 GLY A O 1
ATOM 682 N N . SER A 1 87 ? -2.295 -3.936 14.148 1 96.12 87 SER A N 1
ATOM 683 C CA . SER A 1 87 ? -0.85 -3.898 14.352 1 96.12 87 SER A CA 1
ATOM 684 C C . SER A 1 87 ? -0.326 -2.467 14.336 1 96.12 87 SER A C 1
ATOM 686 O O . SER A 1 87 ? 0.75 -2.186 14.867 1 96.12 87 SER A O 1
ATOM 688 N N . ASN A 1 88 ? -0.985 -1.556 13.648 1 97.5 88 ASN A N 1
ATOM 689 C CA . ASN A 1 88 ? -0.624 -0.148 13.523 1 97.5 88 ASN A CA 1
ATOM 690 C C . ASN A 1 88 ? 0.757 0.025 12.898 1 97.5 88 ASN A C 1
ATOM 692 O O . ASN A 1 88 ? 1.462 0.99 13.195 1 97.5 88 ASN A O 1
ATOM 696 N N . ASN A 1 89 ? 1.171 -0.947 12.133 1 97.5 89 ASN A N 1
ATOM 697 C CA . ASN A 1 89 ? 2.52 -0.904 11.57 1 97.5 89 ASN A CA 1
ATOM 698 C C . ASN A 1 89 ? 2.514 -0.433 10.125 1 97.5 89 ASN A C 1
ATOM 700 O O . ASN A 1 89 ? 3.535 -0.502 9.438 1 97.5 89 ASN A O 1
ATOM 704 N N . PHE A 1 90 ? 1.403 -0.034 9.641 1 98 90 PHE A N 1
ATOM 705 C CA . PHE A 1 90 ? 1.26 0.629 8.352 1 98 90 PHE A CA 1
ATOM 706 C C . PHE A 1 90 ? -0.028 1.442 8.297 1 98 90 PHE A C 1
ATOM 708 O O . PHE A 1 90 ? -0.909 1.273 9.141 1 98 90 PHE A O 1
ATOM 715 N N . THR A 1 91 ? -0.087 2.336 7.371 1 97.88 91 THR A N 1
ATOM 716 C CA . THR A 1 91 ? -1.262 3.162 7.117 1 97.88 91 THR A CA 1
ATOM 717 C C . THR A 1 91 ? -1.599 3.176 5.629 1 97.88 91 THR A C 1
ATOM 719 O O . THR A 1 91 ? -0.706 3.283 4.785 1 97.88 91 THR A O 1
ATOM 722 N N . LEU A 1 92 ? -2.848 2.92 5.289 1 98.81 92 LEU A N 1
ATOM 723 C CA . LEU A 1 92 ? -3.338 3.242 3.955 1 98.81 92 LEU A CA 1
ATOM 724 C C . LEU A 1 92 ? -3.6 4.738 3.818 1 98.81 92 LEU A C 1
ATOM 726 O O . LEU A 1 92 ? -4.52 5.273 4.441 1 98.81 92 LEU A O 1
ATOM 730 N N . TYR A 1 93 ? -2.83 5.391 2.953 1 98.38 93 TYR A N 1
ATOM 731 C CA . TYR A 1 93 ? -2.807 6.848 2.906 1 98.38 93 TYR A CA 1
ATOM 732 C C . TYR A 1 93 ? -3.549 7.367 1.682 1 98.38 93 TYR A C 1
ATOM 734 O O . TYR A 1 93 ? -3.215 7.012 0.549 1 98.38 93 TYR A O 1
ATOM 742 N N . PHE A 1 94 ? -4.559 8.211 1.939 1 98.69 94 PHE A N 1
ATOM 743 C CA . PHE A 1 94 ? -5.371 8.836 0.905 1 98.69 94 PHE A CA 1
ATOM 744 C C . PHE A 1 94 ? -5.281 10.352 0.994 1 98.69 94 PHE A C 1
ATOM 746 O O . PHE A 1 94 ? -4.957 10.898 2.049 1 98.69 94 PHE A O 1
ATOM 753 N N . GLU A 1 95 ? -5.652 10.977 -0.12 1 98.5 95 GLU A N 1
ATOM 754 C CA . GLU A 1 95 ? -5.762 12.43 -0.155 1 98.5 95 GLU A CA 1
ATOM 755 C C . GLU A 1 95 ? -7.012 12.867 -0.914 1 98.5 95 GLU A C 1
ATOM 757 O O . GLU A 1 95 ? -7.512 12.141 -1.772 1 98.5 95 GLU A O 1
ATOM 762 N N . THR A 1 96 ? -7.445 14.023 -0.576 1 98.62 96 THR A N 1
ATOM 763 C CA . THR A 1 96 ? -8.57 14.617 -1.289 1 98.62 96 THR A CA 1
ATOM 764 C C . THR A 1 96 ? -8.398 16.125 -1.405 1 98.62 96 THR A C 1
ATOM 766 O O . THR A 1 96 ? -7.785 16.75 -0.542 1 98.62 96 THR A O 1
ATOM 769 N N . ALA A 1 97 ? -8.945 16.656 -2.447 1 97.56 97 ALA A N 1
ATOM 770 C CA . ALA A 1 97 ? -8.938 18.094 -2.639 1 97.56 97 ALA A CA 1
ATOM 771 C C . ALA A 1 97 ? -10.078 18.766 -1.873 1 97.56 97 ALA A C 1
ATOM 773 O O . ALA A 1 97 ? -10.055 19.969 -1.632 1 97.56 97 ALA A O 1
ATOM 774 N N . ASP A 1 98 ? -11.086 18.016 -1.579 1 97.44 98 ASP A N 1
ATOM 775 C CA . ASP A 1 98 ? -12.242 18.516 -0.848 1 97.44 98 ASP A CA 1
ATOM 776 C C . ASP A 1 98 ? -12.352 17.859 0.531 1 97.44 98 ASP A C 1
ATOM 778 O O . ASP A 1 98 ? -13.305 17.141 0.808 1 97.44 98 ASP A O 1
ATOM 782 N N . PHE A 1 99 ? -11.469 18.281 1.369 1 98.19 99 PHE A N 1
ATOM 783 C CA . PHE A 1 99 ? -11.328 17.656 2.682 1 98.19 99 PHE A CA 1
ATOM 784 C C . PHE A 1 99 ? -12.555 17.922 3.545 1 98.19 99 PHE A C 1
ATOM 786 O O . PHE A 1 99 ? -13.016 17.047 4.27 1 98.19 99 PHE A O 1
ATOM 793 N N . ASP A 1 100 ? -13.148 19.156 3.475 1 97.19 100 ASP A N 1
ATOM 794 C CA . ASP A 1 100 ? -14.297 19.516 4.301 1 97.19 100 ASP A CA 1
ATOM 795 C C . ASP A 1 100 ? -15.5 18.641 3.988 1 97.19 100 ASP A C 1
ATOM 797 O O . ASP A 1 100 ? -16.156 18.125 4.898 1 97.19 100 ASP A O 1
ATOM 801 N N . SER A 1 101 ? -15.742 18.469 2.721 1 97.31 101 SER A N 1
ATOM 802 C CA . SER A 1 101 ? -16.859 17.609 2.34 1 97.31 101 SER A CA 1
ATOM 803 C C . SER A 1 101 ? -16.625 16.172 2.777 1 97.31 101 SER A C 1
ATOM 805 O O . SER A 1 101 ? -17.562 15.492 3.199 1 97.31 101 SER A O 1
ATOM 807 N N . PHE A 1 102 ? -15.414 15.727 2.635 1 97.88 102 PHE A N 1
ATOM 808 C CA . PHE A 1 102 ? -15.102 14.367 3.055 1 97.88 102 PHE A CA 1
ATOM 809 C C . PHE A 1 102 ? -15.344 14.195 4.551 1 97.88 102 PHE A C 1
ATOM 811 O O . PHE A 1 102 ? -15.992 13.234 4.973 1 97.88 102 PHE A O 1
ATOM 818 N N . ALA A 1 103 ? -14.766 15.117 5.328 1 97.38 103 ALA A N 1
ATOM 819 C CA . ALA A 1 103 ? -14.922 15.062 6.777 1 97.38 103 ALA A CA 1
ATOM 820 C C . ALA A 1 103 ? -16.391 15.062 7.172 1 97.38 103 ALA A C 1
ATOM 822 O O . ALA A 1 103 ? -16.797 14.352 8.086 1 97.38 103 ALA A O 1
ATOM 823 N N . GLU A 1 104 ? -17.156 15.859 6.516 1 96.31 104 GLU A N 1
ATOM 824 C CA . GLU A 1 104 ? -18.594 15.906 6.773 1 96.31 104 GLU A CA 1
ATOM 825 C C . GLU A 1 104 ? -19.25 14.57 6.465 1 96.31 104 GLU A C 1
ATOM 827 O O . GLU A 1 104 ? -20.125 14.109 7.211 1 96.31 104 GLU A O 1
ATOM 832 N N . ASN A 1 105 ? -18.812 13.977 5.398 1 95.44 105 ASN A N 1
ATOM 833 C CA . ASN A 1 105 ? -19.375 12.695 4.984 1 95.44 105 ASN A CA 1
ATOM 834 C C . ASN A 1 105 ? -19.094 11.602 6.012 1 95.44 105 ASN A C 1
ATOM 836 O O . ASN A 1 105 ? -19.875 10.664 6.16 1 95.44 105 ASN A O 1
ATOM 840 N N . LEU A 1 106 ? -18 11.68 6.73 1 96.12 106 LEU A N 1
ATOM 841 C CA . LEU A 1 106 ? -17.625 10.656 7.699 1 96.12 106 LEU A CA 1
ATOM 842 C C . LEU A 1 106 ? -18.656 10.555 8.82 1 96.12 106 LEU A C 1
ATOM 844 O O . LEU A 1 106 ? -18.766 9.516 9.469 1 96.12 106 LEU A O 1
ATOM 848 N N . LYS A 1 107 ? -19.359 11.594 9.055 1 94.12 107 LYS A N 1
ATOM 849 C CA . LYS A 1 107 ? -20.344 11.633 10.125 1 94.12 107 LYS A CA 1
ATOM 850 C C . LYS A 1 107 ? -21.484 10.641 9.867 1 94.12 107 LYS A C 1
ATOM 852 O O . LYS A 1 107 ? -22.234 10.297 10.773 1 94.12 107 LYS A O 1
ATOM 857 N N . ASN A 1 108 ? -21.578 10.203 8.656 1 93.88 108 ASN A N 1
ATOM 858 C CA . ASN A 1 108 ? -22.609 9.258 8.266 1 93.88 108 ASN A CA 1
ATOM 859 C C . ASN A 1 108 ? -22.219 7.82 8.609 1 93.88 108 ASN A C 1
ATOM 861 O O . ASN A 1 108 ? -23.016 6.898 8.445 1 93.88 108 ASN A O 1
ATOM 865 N N . TYR A 1 109 ? -21 7.66 9.102 1 94.38 109 TYR A N 1
ATOM 866 C CA . TYR A 1 109 ? -20.484 6.328 9.406 1 94.38 109 TYR A CA 1
ATOM 867 C C . TYR A 1 109 ? -20.094 6.215 10.867 1 94.38 109 TYR A C 1
ATOM 869 O O . TYR A 1 109 ? -19.688 7.203 11.484 1 94.38 109 TYR A O 1
ATOM 877 N N . ASP A 1 110 ? -20.312 5.078 11.406 1 95.06 110 ASP A N 1
ATOM 878 C CA . ASP A 1 110 ? -19.812 4.77 12.742 1 95.06 110 ASP A CA 1
ATOM 879 C C . ASP A 1 110 ? -18.406 4.176 12.688 1 95.06 110 ASP A C 1
ATOM 881 O O . ASP A 1 110 ? -18.25 2.965 12.523 1 95.06 110 ASP A O 1
ATOM 885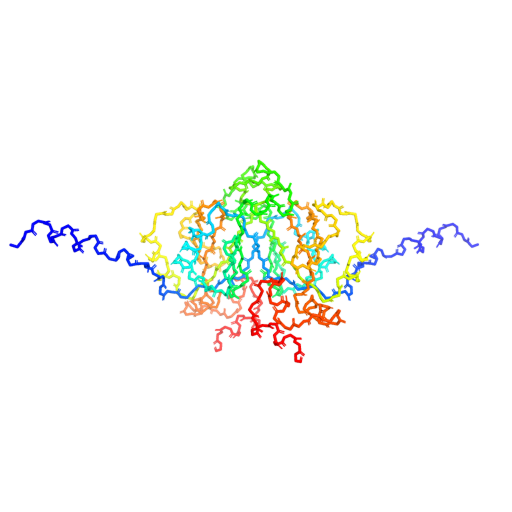 N N . LEU A 1 111 ? -17.438 5.016 12.82 1 96.69 111 LEU A N 1
ATOM 886 C CA . LEU A 1 111 ? -16.047 4.621 12.664 1 96.69 111 LEU A CA 1
ATOM 887 C C . LEU A 1 111 ? -15.297 4.742 13.984 1 96.69 111 LEU A C 1
ATOM 889 O O . LEU A 1 111 ? -15.648 5.566 14.836 1 96.69 111 LEU A O 1
ATOM 893 N N . GLU A 1 112 ? -14.414 3.893 14.234 1 97.5 112 GLU A N 1
ATOM 894 C CA . GLU A 1 112 ? -13.438 4.066 15.305 1 97.5 112 GLU A CA 1
ATOM 895 C C . GLU A 1 112 ? -12.242 4.898 14.828 1 97.5 112 GLU A C 1
ATOM 897 O O . GLU A 1 112 ? -11.516 4.484 13.93 1 97.5 112 GLU A O 1
ATOM 902 N N . TYR A 1 113 ? -12.031 6.008 15.453 1 97.25 113 TYR A N 1
ATOM 903 C CA . TYR A 1 113 ? -11.016 6.941 14.977 1 97.25 113 TYR A CA 1
ATOM 904 C C . TYR A 1 113 ? -9.68 6.703 15.68 1 97.25 113 TYR A C 1
ATOM 906 O O . TYR A 1 113 ? -9.648 6.414 16.875 1 97.25 113 TYR A O 1
ATOM 914 N N . VAL A 1 114 ? -8.648 6.715 14.898 1 96.56 114 VAL A N 1
ATOM 915 C CA . VAL A 1 114 ? -7.301 6.828 15.453 1 96.56 114 VAL A CA 1
ATOM 916 C C . VAL A 1 114 ? -7.078 8.242 15.984 1 96.56 114 VAL A C 1
ATOM 918 O O . VAL A 1 114 ? -6.609 8.422 17.109 1 96.56 114 VAL A O 1
ATOM 921 N N . HIS A 1 115 ? -7.41 9.219 15.211 1 95.19 115 HIS A N 1
ATOM 922 C CA . HIS A 1 115 ? -7.508 10.609 15.633 1 95.19 115 HIS A CA 1
ATOM 923 C C . HIS A 1 115 ? -8.547 11.367 14.812 1 95.19 115 HIS A C 1
ATOM 925 O O . HIS A 1 115 ? -8.719 11.086 13.625 1 95.19 115 HIS A O 1
ATOM 931 N N . ASP A 1 116 ? -9.102 12.391 15.484 1 95.94 116 ASP A N 1
ATOM 932 C CA . ASP A 1 116 ? -10.023 13.281 14.781 1 95.94 116 ASP A CA 1
ATOM 933 C C . ASP A 1 116 ? -9.266 14.234 13.859 1 95.94 116 ASP A C 1
ATOM 935 O O . ASP A 1 116 ? -8.039 14.172 13.766 1 95.94 116 ASP A O 1
ATOM 939 N N . VAL A 1 117 ? -10.109 15.047 13.141 1 97.25 117 VAL A N 1
ATOM 940 C CA . VAL A 1 117 ? -9.5 16.016 12.242 1 97.25 117 VAL A CA 1
ATOM 941 C C . VAL A 1 117 ? -8.531 16.906 13.008 1 97.25 117 VAL A C 1
ATOM 943 O O . VAL A 1 117 ? -8.867 17.438 14.07 1 97.25 117 VAL A O 1
ATOM 946 N N . PHE A 1 118 ? -7.32 16.969 12.484 1 94.81 118 PHE A N 1
ATOM 947 C CA . PHE A 1 118 ? -6.371 17.938 13.008 1 94.81 118 PHE A CA 1
ATOM 948 C C . PHE A 1 118 ? -5.422 18.422 11.914 1 94.81 118 PHE A C 1
ATOM 950 O O . PHE A 1 118 ? -5.391 17.844 10.82 1 94.81 118 PHE A O 1
ATOM 957 N N . GLU A 1 119 ? -4.715 19.469 12.203 1 96.12 119 GLU A N 1
ATOM 958 C CA . GLU A 1 119 ? -3.756 20.047 11.266 1 96.12 119 GLU A CA 1
ATOM 959 C C . GLU A 1 119 ? -2.32 19.766 11.703 1 96.12 119 GLU A C 1
ATOM 961 O O . GLU A 1 119 ? -1.936 20.094 12.828 1 96.12 119 GLU A O 1
ATOM 966 N N . PHE A 1 120 ? -1.547 19.188 10.805 1 93.44 120 PHE A N 1
ATOM 967 C CA . PHE A 1 120 ? -0.136 18.953 11.094 1 93.44 120 PHE A CA 1
ATOM 968 C C . PHE A 1 120 ? 0.639 20.266 11.062 1 93.44 120 PHE A C 1
ATOM 970 O O . PHE A 1 120 ? 0.115 21.297 10.625 1 93.44 120 PHE A O 1
ATOM 977 N N . ASP A 1 121 ? 1.892 20.203 11.5 1 91.19 121 ASP A N 1
ATOM 978 C CA . ASP A 1 121 ? 2.732 21.391 11.578 1 91.19 121 ASP A CA 1
ATOM 979 C C . ASP A 1 121 ? 2.951 22 10.188 1 91.19 121 ASP A C 1
ATOM 981 O O . ASP A 1 121 ? 3.061 23.219 10.055 1 91.19 121 ASP A O 1
ATOM 985 N N . TRP A 1 122 ? 2.936 21.156 9.258 1 93.38 122 TRP A N 1
ATOM 986 C CA . TRP A 1 122 ? 3.193 21.641 7.902 1 93.38 122 TRP A CA 1
ATOM 987 C C . TRP A 1 122 ? 1.904 22.109 7.234 1 93.38 122 TRP A C 1
ATOM 989 O O . TRP A 1 122 ? 1.887 22.391 6.035 1 93.38 122 TRP A O 1
ATOM 999 N N . GLY A 1 123 ? 0.795 22.062 7.938 1 96.12 123 GLY A N 1
ATOM 1000 C CA . GLY A 1 123 ? -0.425 22.734 7.504 1 96.12 123 GLY A CA 1
ATOM 1001 C C . GLY A 1 123 ? -1.454 21.766 6.934 1 96.12 123 GLY A C 1
ATOM 1002 O O . GLY A 1 123 ? -2.594 22.156 6.668 1 96.12 123 GLY A O 1
ATOM 1003 N N . GLN A 1 124 ? -1.126 20.594 6.742 1 97.38 124 GLN A N 1
ATOM 1004 C CA . GLN A 1 124 ? -2.02 19.594 6.152 1 97.38 124 GLN A CA 1
ATOM 1005 C C . GLN A 1 124 ? -3.01 19.062 7.184 1 97.38 124 GLN A C 1
ATOM 1007 O O . GLN A 1 124 ? -2.615 18.641 8.273 1 97.38 124 GLN A O 1
ATOM 1012 N N . ARG A 1 125 ? -4.297 19.156 6.902 1 98.06 125 ARG A N 1
ATOM 1013 C CA . ARG A 1 125 ? -5.297 18.516 7.762 1 98.06 125 ARG A CA 1
ATOM 1014 C C . ARG A 1 125 ? -5.469 17.047 7.41 1 98.06 125 ARG A C 1
ATOM 1016 O O . ARG A 1 125 ? -5.348 16.656 6.246 1 98.06 125 ARG A O 1
ATOM 1023 N N . SER A 1 126 ? -5.777 16.281 8.375 1 97.75 126 SER A N 1
ATOM 1024 C CA . SER A 1 126 ? -5.953 14.844 8.188 1 97.75 126 SER A CA 1
ATOM 1025 C C . SER A 1 126 ? -6.961 14.281 9.188 1 97.75 126 SER A C 1
ATOM 1027 O O . SER A 1 126 ? -7.277 14.922 10.195 1 97.75 126 SER A O 1
ATOM 1029 N N . VAL A 1 127 ? -7.504 13.18 8.898 1 98.25 127 VAL A N 1
ATOM 1030 C CA . VAL A 1 127 ? -8.297 12.336 9.789 1 98.25 127 VAL A CA 1
ATOM 1031 C C . VAL A 1 127 ? -7.914 10.867 9.586 1 98.25 127 VAL A C 1
ATOM 1033 O O . VAL A 1 127 ? -7.625 10.445 8.461 1 98.25 127 VAL A O 1
ATOM 1036 N N . SER A 1 128 ? -7.836 10.141 10.641 1 97.75 128 SER A N 1
ATOM 1037 C CA . SER A 1 128 ? -7.43 8.742 10.594 1 97.75 128 SER A CA 1
ATOM 1038 C C . SER A 1 128 ? -8.391 7.855 11.375 1 97.75 128 SER A C 1
ATOM 1040 O O . SER A 1 128 ? -8.828 8.227 12.469 1 97.75 128 SER A O 1
ATOM 1042 N N . PHE A 1 129 ? -8.719 6.73 10.836 1 98.19 129 PHE A N 1
ATOM 1043 C CA . PHE A 1 129 ? -9.648 5.801 11.461 1 98.19 129 PHE A CA 1
ATOM 1044 C C . PHE A 1 129 ? -9.32 4.363 11.07 1 98.19 129 PHE A C 1
ATOM 1046 O O . PHE A 1 129 ? -8.492 4.125 10.195 1 98.19 129 PHE A O 1
ATOM 1053 N N . TYR A 1 130 ? -9.883 3.41 11.773 1 98.5 130 TYR A N 1
ATOM 1054 C CA . TYR A 1 130 ? -9.695 1.993 11.484 1 98.5 130 TYR A CA 1
ATOM 1055 C C . TYR A 1 130 ? -10.758 1.493 10.508 1 98.5 130 TYR A C 1
ATOM 1057 O O . TYR A 1 130 ? -11.914 1.904 10.57 1 98.5 130 TYR A O 1
ATOM 1065 N N . ASP A 1 131 ? -10.297 0.638 9.57 1 98.5 131 ASP A N 1
ATOM 1066 C CA . ASP A 1 131 ? -11.289 -0.081 8.781 1 98.5 131 ASP A CA 1
ATOM 1067 C C . ASP A 1 131 ? -11.898 -1.235 9.578 1 98.5 131 ASP A C 1
ATOM 1069 O O . ASP A 1 131 ? -11.719 -1.32 10.789 1 98.5 131 ASP A O 1
ATOM 1073 N N . LEU A 1 132 ? -12.633 -2.115 8.961 1 98.06 132 LEU A N 1
ATOM 1074 C CA . LEU A 1 132 ? -13.383 -3.174 9.633 1 98.06 132 LEU A CA 1
ATOM 1075 C C . LEU A 1 132 ? -12.43 -4.219 10.211 1 98.06 132 LEU A C 1
ATOM 1077 O O . LEU A 1 132 ? -12.828 -5.012 11.07 1 98.06 132 LEU A O 1
ATOM 1081 N N . ASP A 1 133 ? -11.188 -4.27 9.75 1 98.38 133 ASP A N 1
ATOM 1082 C CA . ASP A 1 133 ? -10.219 -5.273 10.18 1 98.38 133 ASP A CA 1
ATOM 1083 C C . ASP A 1 133 ? -9.055 -4.633 10.93 1 98.38 133 ASP A C 1
ATOM 1085 O O . ASP A 1 133 ? -7.977 -5.215 11.023 1 98.38 133 ASP A O 1
ATOM 1089 N N . ASP A 1 134 ? -9.258 -3.369 11.336 1 98.25 134 ASP A N 1
ATOM 1090 C CA . ASP A 1 134 ? -8.352 -2.619 12.203 1 98.25 134 ASP A CA 1
ATOM 1091 C C . ASP A 1 134 ? -7.098 -2.193 11.445 1 98.25 134 ASP A C 1
ATOM 1093 O O . ASP A 1 134 ? -6.016 -2.104 12.023 1 98.25 134 ASP A O 1
ATOM 1097 N N . HIS A 1 135 ? -7.191 -2.09 10.141 1 98.62 135 HIS A N 1
ATOM 1098 C CA . HIS A 1 135 ? -6.172 -1.366 9.391 1 98.62 135 HIS A CA 1
ATOM 1099 C C . HIS A 1 135 ? -6.352 0.142 9.531 1 98.62 135 HIS A C 1
ATOM 1101 O O . HIS A 1 135 ? -7.48 0.641 9.508 1 98.62 135 HIS A O 1
ATOM 1107 N N . VAL A 1 136 ? -5.266 0.842 9.602 1 98.38 136 VAL A N 1
ATOM 1108 C CA . VAL A 1 136 ? -5.336 2.295 9.719 1 98.38 136 VAL A CA 1
ATOM 1109 C C . VAL A 1 136 ? -5.551 2.912 8.336 1 98.38 136 VAL A C 1
ATOM 1111 O O . VAL A 1 136 ? -4.805 2.623 7.398 1 98.38 136 VAL A O 1
ATOM 1114 N N . VAL A 1 137 ? -6.527 3.74 8.203 1 98.62 137 VAL A N 1
ATOM 1115 C CA . VAL A 1 137 ? -6.832 4.531 7.016 1 98.62 137 VAL A CA 1
ATOM 1116 C C . VAL A 1 137 ? -6.672 6.016 7.324 1 98.62 137 VAL A C 1
ATOM 1118 O O . VAL A 1 137 ? -7.227 6.516 8.305 1 98.62 137 VAL A O 1
ATOM 1121 N N . ASP A 1 138 ? -5.914 6.664 6.555 1 98.38 138 ASP A N 1
ATOM 1122 C CA . ASP A 1 138 ? -5.711 8.094 6.734 1 98.38 138 ASP A CA 1
ATOM 1123 C C . ASP A 1 138 ? -6.082 8.867 5.469 1 98.38 138 ASP A C 1
ATOM 1125 O O . ASP A 1 138 ? -5.668 8.5 4.367 1 98.38 138 ASP A O 1
ATOM 1129 N N . VAL A 1 139 ? -6.883 9.891 5.621 1 98.56 139 VAL A N 1
ATOM 1130 C CA . VAL A 1 139 ? -7.23 10.766 4.508 1 98.56 139 VAL A CA 1
ATOM 1131 C C . VAL A 1 139 ? -6.82 12.195 4.828 1 98.56 139 VAL A C 1
ATOM 1133 O O . VAL A 1 139 ? -7.254 12.766 5.836 1 98.56 139 VAL A O 1
ATOM 1136 N N . SER A 1 140 ? -6.043 12.727 3.963 1 98.31 140 SER A N 1
ATOM 1137 C CA . SER A 1 140 ? -5.496 14.062 4.188 1 98.31 140 SER A CA 1
ATOM 1138 C C . SER A 1 140 ? -5.828 15 3.027 1 98.31 140 SER A C 1
ATOM 1140 O O . SER A 1 140 ? -6.254 14.547 1.963 1 98.31 140 SER A O 1
ATOM 1142 N N . GLU A 1 141 ? -5.602 16.297 3.312 1 98.31 141 GLU A N 1
ATOM 1143 C CA . GLU A 1 141 ? -5.66 17.266 2.23 1 98.31 141 GLU A CA 1
ATOM 1144 C C . GLU A 1 141 ? -4.551 17.031 1.211 1 98.31 141 GLU A C 1
ATOM 1146 O O . GLU A 1 141 ? -3.42 16.719 1.58 1 98.31 141 GLU A O 1
ATOM 1151 N N . LYS A 1 142 ? -4.953 17.219 -0.05 1 97.88 142 LYS A N 1
ATOM 1152 C CA . LYS A 1 142 ? -3.869 17.297 -1.026 1 97.88 142 LYS A CA 1
ATOM 1153 C C . LYS A 1 142 ? -2.949 18.469 -0.736 1 97.88 142 LYS A C 1
ATOM 1155 O O . LYS A 1 142 ? -3.416 19.562 -0.375 1 97.88 142 LYS A O 1
ATOM 1160 N N . MET A 1 143 ? -1.687 18.219 -0.949 1 95.94 143 MET A N 1
ATOM 1161 C CA . MET A 1 143 ? -0.741 19.281 -0.646 1 95.94 143 MET A CA 1
ATOM 1162 C C . MET A 1 143 ? -0.948 20.469 -1.577 1 95.94 143 MET A C 1
ATOM 1164 O O . MET A 1 143 ? -0.75 21.625 -1.178 1 95.94 143 MET A O 1
ATOM 1168 N N . GLU A 1 144 ? -1.349 20.219 -2.762 1 97.25 144 GLU A N 1
ATOM 1169 C CA . GLU A 1 144 ? -1.681 21.312 -3.66 1 97.25 144 GLU A CA 1
ATOM 1170 C C . GLU A 1 144 ? -2.699 22.25 -3.023 1 97.25 144 GLU A C 1
ATOM 1172 O O . GLU A 1 144 ? -2.57 23.484 -3.127 1 97.25 144 GLU A O 1
ATOM 1177 N N . THR A 1 145 ? -3.66 21.719 -2.396 1 97.75 145 THR A N 1
ATOM 1178 C CA . THR A 1 145 ? -4.691 22.5 -1.728 1 97.75 145 THR A CA 1
ATOM 1179 C C . THR A 1 145 ? -4.105 23.266 -0.548 1 97.75 145 THR A C 1
ATOM 1181 O O . THR A 1 145 ? -4.453 24.438 -0.325 1 97.75 145 THR A O 1
ATOM 1184 N N . VAL A 1 146 ? -3.221 22.688 0.189 1 98 146 VAL A N 1
ATOM 1185 C CA . VAL A 1 146 ? -2.562 23.312 1.329 1 98 146 VAL A CA 1
ATOM 1186 C C . VAL A 1 146 ? -1.746 24.516 0.856 1 98 146 VAL A C 1
ATOM 1188 O O . VAL A 1 146 ? -1.841 25.594 1.429 1 98 146 VAL A O 1
ATOM 1191 N N . ILE A 1 147 ? -1.024 24.312 -0.167 1 98.12 147 ILE A N 1
ATOM 1192 C CA . ILE A 1 147 ? -0.147 25.344 -0.717 1 98.12 147 ILE A CA 1
ATOM 1193 C C . ILE A 1 147 ? -0.982 26.516 -1.214 1 98.12 147 ILE A C 1
ATOM 1195 O O . ILE A 1 147 ? -0.671 27.672 -0.919 1 98.12 147 ILE A O 1
ATOM 1199 N N . LYS A 1 148 ? -2.033 26.266 -1.895 1 98.12 148 LYS A N 1
ATOM 1200 C CA . LYS A 1 148 ? -2.918 27.312 -2.389 1 98.12 148 LYS A CA 1
ATOM 1201 C C . LYS A 1 148 ? -3.568 28.062 -1.236 1 98.12 148 LYS A C 1
ATOM 1203 O O . LYS A 1 148 ? -3.744 29.281 -1.31 1 98.12 148 LYS A O 1
ATOM 1208 N N . ARG A 1 149 ? -3.938 27.344 -0.233 1 97.5 149 ARG A N 1
ATOM 1209 C CA . ARG A 1 149 ? -4.508 27.969 0.951 1 97.5 149 ARG A CA 1
ATOM 1210 C C . ARG A 1 149 ? -3.514 28.922 1.598 1 97.5 149 ARG A C 1
ATOM 1212 O O . ARG A 1 149 ? -3.869 30.047 1.955 1 97.5 149 ARG A O 1
ATOM 1219 N N . PHE A 1 150 ? -2.25 28.5 1.713 1 98.06 150 PHE A N 1
ATOM 1220 C CA . PHE A 1 150 ? -1.218 29.344 2.295 1 98.06 150 PHE A CA 1
ATOM 1221 C C . PHE A 1 150 ? -0.99 30.578 1.437 1 98.06 150 PHE A C 1
ATOM 1223 O O . PHE A 1 150 ? -0.849 31.688 1.96 1 98.06 150 PHE A O 1
ATOM 1230 N N . ALA A 1 151 ? -0.948 30.406 0.136 1 98.19 151 ALA A N 1
ATOM 1231 C CA . ALA A 1 151 ? -0.792 31.531 -0.774 1 98.19 151 ALA A CA 1
ATOM 1232 C C . ALA A 1 151 ? -1.939 32.531 -0.617 1 98.19 151 ALA A C 1
ATOM 1234 O O . ALA A 1 151 ? -1.719 33.75 -0.591 1 98.19 151 ALA A O 1
ATOM 1235 N N . ALA A 1 152 ? -3.105 32.031 -0.514 1 97.75 152 ALA A N 1
ATOM 1236 C CA . ALA A 1 152 ? -4.293 32.875 -0.36 1 97.75 152 ALA A CA 1
ATOM 1237 C C . ALA A 1 152 ? -4.242 33.656 0.948 1 97.75 152 ALA A C 1
ATOM 1239 O O . ALA A 1 152 ? -4.855 34.719 1.066 1 97.75 152 ALA A O 1
ATOM 1240 N N . GLN A 1 153 ? -3.492 33.156 1.9 1 97.75 153 GLN A N 1
ATOM 1241 C CA . GLN A 1 153 ? -3.354 33.812 3.203 1 97.75 153 GLN A CA 1
ATOM 1242 C C . GLN A 1 153 ? -2.203 34.812 3.201 1 97.75 153 GLN A C 1
ATOM 1244 O O . GLN A 1 153 ? -1.9 35.406 4.23 1 97.75 153 GLN A O 1
ATOM 1249 N N . GLY A 1 154 ? -1.485 34.844 2.031 1 97.81 154 GLY A N 1
ATOM 1250 C CA . GLY A 1 154 ? -0.499 35.906 1.873 1 97.81 154 GLY A CA 1
ATOM 1251 C C . GLY A 1 154 ? 0.93 35.406 1.983 1 97.81 154 GLY A C 1
ATOM 1252 O O . GLY A 1 154 ? 1.873 36.219 1.938 1 97.81 154 GLY A O 1
ATOM 1253 N N . MET A 1 155 ? 1.168 34.125 2.107 1 98.19 155 MET A N 1
ATOM 1254 C CA . MET A 1 155 ? 2.525 33.594 2.191 1 98.19 155 MET A CA 1
ATOM 1255 C C . MET A 1 155 ? 3.195 33.594 0.821 1 98.19 155 MET A C 1
ATOM 1257 O O . MET A 1 155 ? 2.555 33.281 -0.188 1 98.19 155 MET A O 1
ATOM 1261 N N . THR A 1 156 ? 4.484 33.875 0.799 1 98.25 156 THR A N 1
ATOM 1262 C CA . THR A 1 156 ? 5.273 33.812 -0.425 1 98.25 156 THR A CA 1
ATOM 1263 C C . THR A 1 156 ? 5.66 32.344 -0.712 1 98.25 156 THR A C 1
ATOM 1265 O O . THR A 1 156 ? 5.598 31.5 0.176 1 98.25 156 THR A O 1
ATOM 1268 N N . PRO A 1 157 ? 6.02 32.062 -1.991 1 98.19 157 PRO A N 1
ATOM 1269 C CA . PRO A 1 157 ? 6.48 30.703 -2.309 1 98.19 157 PRO A CA 1
ATOM 1270 C C . PRO A 1 157 ? 7.621 30.234 -1.405 1 98.19 157 PRO A C 1
ATOM 1272 O O . PRO A 1 157 ? 7.66 29.078 -1.003 1 98.19 157 PRO A O 1
ATOM 1275 N N . GLU A 1 158 ? 8.492 31.109 -1.04 1 98.38 158 GLU A N 1
ATOM 1276 C CA . GLU A 1 158 ? 9.609 30.766 -0.163 1 98.38 158 GLU A CA 1
ATOM 1277 C C . GLU A 1 158 ? 9.125 30.406 1.238 1 98.38 158 GLU A C 1
ATOM 1279 O O . GLU A 1 158 ? 9.625 29.469 1.854 1 98.38 158 GLU A O 1
ATOM 1284 N N . GLU A 1 159 ? 8.188 31.188 1.715 1 98.25 159 GLU A N 1
ATOM 1285 C CA . GLU A 1 159 ? 7.613 30.906 3.029 1 98.25 159 GLU A CA 1
ATOM 1286 C C . GLU A 1 159 ? 6.875 29.562 3.035 1 98.25 159 GLU A C 1
ATOM 1288 O O . GLU A 1 159 ? 6.949 28.812 4.008 1 98.25 159 GLU A O 1
ATOM 1293 N N . ILE A 1 160 ? 6.164 29.312 1.983 1 98.12 160 ILE A N 1
ATOM 1294 C CA . ILE A 1 160 ? 5.414 28.062 1.865 1 98.12 160 ILE A CA 1
ATOM 1295 C C . ILE A 1 160 ? 6.379 26.891 1.815 1 98.12 160 ILE A C 1
ATOM 1297 O O . ILE A 1 160 ? 6.156 25.859 2.469 1 98.12 160 ILE A O 1
ATOM 1301 N N . THR A 1 161 ? 7.445 26.984 1.03 1 97.25 161 THR A N 1
ATOM 1302 C CA . THR A 1 161 ? 8.484 25.969 0.977 1 97.25 161 THR A CA 1
ATOM 1303 C C . THR A 1 161 ? 9.039 25.688 2.369 1 97.25 161 THR A C 1
ATOM 1305 O O . THR A 1 161 ? 9.188 24.531 2.77 1 97.25 161 THR A O 1
ATOM 1308 N N . ALA A 1 162 ? 9.281 26.656 3.121 1 96.88 162 ALA A N 1
ATOM 1309 C CA . ALA A 1 162 ? 9.828 26.516 4.469 1 96.88 162 ALA A CA 1
ATOM 1310 C C . ALA A 1 162 ? 8.836 25.828 5.398 1 96.88 162 ALA A C 1
ATOM 1312 O O . ALA A 1 162 ? 9.219 25 6.227 1 96.88 162 ALA A O 1
ATOM 1313 N N . ARG A 1 163 ? 7.609 26.141 5.254 1 96.12 163 ARG A N 1
ATOM 1314 C CA . ARG A 1 163 ? 6.582 25.609 6.148 1 96.12 163 ARG A CA 1
ATOM 1315 C C . ARG A 1 163 ? 6.246 24.172 5.812 1 96.12 163 ARG A C 1
ATOM 1317 O O . ARG A 1 163 ? 6.062 23.344 6.707 1 96.12 163 ARG A O 1
ATOM 1324 N N . THR A 1 164 ? 6.129 23.844 4.578 1 94.25 164 THR A N 1
ATOM 1325 C CA . THR A 1 164 ? 5.637 22.531 4.148 1 94.25 164 THR A CA 1
ATOM 1326 C C . THR A 1 164 ? 6.793 21.547 3.963 1 94.25 164 THR A C 1
ATOM 1328 O O . THR A 1 164 ? 6.574 20.344 3.838 1 94.25 164 THR A O 1
ATOM 1331 N N . ASP A 1 165 ? 7.996 22 3.883 1 90.44 165 ASP A N 1
ATOM 1332 C CA . ASP A 1 165 ? 9.211 21.234 3.609 1 90.44 165 ASP A CA 1
ATOM 1333 C C . ASP A 1 165 ? 9.156 20.594 2.221 1 90.44 165 ASP A C 1
ATOM 1335 O O . ASP A 1 165 ? 9.742 19.531 1.993 1 90.44 165 ASP A O 1
ATOM 1339 N N . HIS A 1 166 ? 8.352 21.188 1.303 1 92.56 166 HIS A N 1
ATOM 1340 C CA . HIS A 1 166 ? 8.344 20.766 -0.094 1 92.56 166 HIS A CA 1
ATOM 1341 C C . HIS A 1 166 ? 9.266 21.656 -0.935 1 92.56 166 HIS A C 1
ATOM 1343 O O . HIS A 1 166 ? 9.43 22.844 -0.648 1 92.56 166 HIS A O 1
ATOM 1349 N N . PRO A 1 167 ? 9.852 21.047 -1.961 1 93.31 167 PRO A N 1
ATOM 1350 C CA . PRO A 1 167 ? 10.727 21.844 -2.822 1 93.31 167 PRO A CA 1
ATOM 1351 C C . PRO A 1 167 ? 10.008 23.031 -3.469 1 93.31 167 PRO A C 1
ATOM 1353 O O . PRO A 1 167 ? 8.836 22.922 -3.826 1 93.31 167 PRO A O 1
ATOM 1356 N N . ILE A 1 168 ? 10.805 24.094 -3.672 1 96.94 168 ILE A N 1
ATOM 1357 C CA . ILE A 1 168 ? 10.25 25.328 -4.203 1 96.94 168 ILE A CA 1
ATOM 1358 C C . ILE A 1 168 ? 9.672 25.078 -5.594 1 96.94 168 ILE A C 1
ATOM 1360 O O . ILE A 1 168 ? 8.664 25.672 -5.977 1 96.94 168 ILE A O 1
ATOM 1364 N N . GLU A 1 169 ? 10.266 24.188 -6.336 1 96.12 169 GLU A N 1
ATOM 1365 C CA . GLU A 1 169 ? 9.766 23.859 -7.668 1 96.12 169 GLU A CA 1
ATOM 1366 C C . GLU A 1 169 ? 8.352 23.297 -7.602 1 96.12 169 GLU A C 1
ATOM 1368 O O . GLU A 1 169 ? 7.512 23.609 -8.445 1 96.12 169 GLU A O 1
ATOM 1373 N N . PHE A 1 170 ? 8.164 22.5 -6.656 1 94.19 170 PHE A N 1
ATOM 1374 C CA . PHE A 1 170 ? 6.832 21.922 -6.48 1 94.19 170 PHE A CA 1
ATOM 1375 C C . PHE A 1 170 ? 5.836 23 -6.055 1 94.19 170 PHE A C 1
ATOM 1377 O O . PHE A 1 170 ? 4.727 23.078 -6.594 1 94.19 170 PHE A O 1
ATOM 1384 N N . VAL A 1 171 ? 6.172 23.844 -5.105 1 97.31 171 VAL A N 1
ATOM 1385 C CA . VAL A 1 171 ? 5.312 24.922 -4.621 1 97.31 171 VAL A CA 1
ATOM 1386 C C . VAL A 1 171 ? 4.906 25.812 -5.781 1 97.31 171 VAL A C 1
ATOM 1388 O O . VAL A 1 171 ? 3.721 26.109 -5.969 1 97.31 171 VAL A O 1
ATOM 1391 N N . ASN A 1 172 ? 5.879 26.125 -6.598 1 97.94 172 ASN A N 1
ATOM 1392 C CA . ASN A 1 172 ? 5.605 27 -7.742 1 97.94 172 ASN A CA 1
ATOM 1393 C C . ASN A 1 172 ? 4.66 26.328 -8.734 1 97.94 172 ASN A C 1
ATOM 1395 O O . ASN A 1 172 ? 3.811 26.984 -9.336 1 97.94 172 ASN A O 1
ATOM 1399 N N . SER A 1 173 ? 4.793 25.047 -8.883 1 97.44 173 SER A N 1
ATOM 1400 C CA . SER A 1 173 ? 3.936 24.328 -9.812 1 97.44 173 SER A CA 1
ATOM 1401 C C . SER A 1 173 ? 2.486 24.328 -9.344 1 97.44 173 SER A C 1
ATOM 1403 O O . SER A 1 173 ? 1.562 24.266 -10.156 1 97.44 173 SER A O 1
ATOM 1405 N N . CYS A 1 174 ? 2.285 24.375 -8.109 1 96.56 174 CYS A N 1
ATOM 1406 C CA . CYS A 1 174 ? 0.947 24.359 -7.531 1 96.56 174 CYS A CA 1
ATOM 1407 C C . CYS A 1 174 ? 0.274 25.719 -7.66 1 96.56 174 CYS A C 1
ATOM 1409 O O . CYS A 1 174 ? -0.949 25.828 -7.559 1 96.56 174 CYS A O 1
ATOM 1411 N N . LEU A 1 175 ? 1.036 26.781 -7.836 1 96.44 175 LEU A N 1
ATOM 1412 C CA . LEU A 1 175 ? 0.514 28.141 -7.82 1 96.44 175 LEU A CA 1
ATOM 1413 C C . LEU A 1 175 ? 0.293 28.656 -9.234 1 96.44 175 LEU A C 1
ATOM 1415 O O . LEU A 1 175 ? -0.21 29.766 -9.43 1 96.44 175 LEU A O 1
ATOM 1419 N N . LYS A 1 176 ? 0.701 27.859 -10.281 1 87.81 176 LYS A N 1
ATOM 1420 C CA . LYS A 1 176 ? 0.453 28.234 -11.672 1 87.81 176 LYS A CA 1
ATOM 1421 C C . LYS A 1 176 ? -0.967 27.875 -12.094 1 87.81 176 LYS A C 1
ATOM 1423 O O . LYS A 1 176 ? -1.541 26.906 -11.586 1 87.81 176 LYS A O 1
ATOM 1428 N N . MET B 1 1 ? -54.5 5.449 6.164 1 33.03 1 MET B N 1
ATOM 1429 C CA . MET B 1 1 ? -53.25 5.098 5.48 1 33.03 1 MET B CA 1
ATOM 1430 C C . MET B 1 1 ? -52.344 4.305 6.398 1 33.03 1 MET B C 1
ATOM 1432 O O . MET B 1 1 ? -51.906 4.805 7.445 1 33.03 1 MET B O 1
ATOM 1436 N N . ASN B 1 2 ? -52.281 2.895 6.355 1 30.62 2 ASN B N 1
ATOM 1437 C CA . ASN B 1 2 ? -51.969 1.938 7.41 1 30.62 2 ASN B CA 1
ATOM 1438 C C . ASN B 1 2 ? -50.5 1.977 7.773 1 30.62 2 ASN B C 1
ATOM 1440 O O . ASN B 1 2 ? -49.656 2.4 6.965 1 30.62 2 ASN B O 1
ATOM 1444 N N . GLU B 1 3 ? -50.188 1.634 9.125 1 34.22 3 GLU B N 1
ATOM 1445 C CA . GLU B 1 3 ? -48.906 1.566 9.82 1 34.22 3 GLU B CA 1
ATOM 1446 C C . GLU B 1 3 ? -47.906 0.717 9.055 1 34.22 3 GLU B C 1
ATOM 1448 O O . GLU B 1 3 ? -46.719 0.77 9.32 1 34.22 3 GLU B O 1
ATOM 1453 N N . LYS B 1 4 ? -48.406 -0.359 8.391 1 37.62 4 LYS B N 1
ATOM 1454 C CA . LYS B 1 4 ? -47.562 -1.195 7.547 1 37.62 4 LYS B CA 1
ATOM 1455 C C . LYS B 1 4 ? -46.938 -0.385 6.41 1 37.62 4 LYS B C 1
ATOM 1457 O O . LYS B 1 4 ? -45.875 -0.75 5.871 1 37.62 4 LYS B O 1
ATOM 1462 N N . GLN B 1 5 ? -47.688 0.406 5.738 1 34.78 5 GLN B N 1
ATOM 1463 C CA . GLN B 1 5 ? -47.125 1.202 4.656 1 34.78 5 GLN B CA 1
ATOM 1464 C C . GLN B 1 5 ? -46.031 2.111 5.168 1 34.78 5 GLN B C 1
ATOM 1466 O O . GLN B 1 5 ? -45.219 2.613 4.387 1 34.78 5 GLN B O 1
ATOM 1471 N N . LYS B 1 6 ? -46.156 2.66 6.375 1 36.56 6 LYS B N 1
ATOM 1472 C CA . LYS B 1 6 ? -45.125 3.521 6.957 1 36.56 6 LYS B CA 1
ATOM 1473 C C . LYS B 1 6 ? -43.844 2.746 7.199 1 36.56 6 LYS B C 1
ATOM 1475 O O . LYS B 1 6 ? -42.75 3.328 7.211 1 36.56 6 LYS B O 1
ATOM 1480 N N . MET B 1 7 ? -43.906 1.552 7.902 1 33.31 7 MET B N 1
ATOM 1481 C CA . MET B 1 7 ? -42.719 0.729 8.18 1 33.31 7 MET B CA 1
ATOM 1482 C C . MET B 1 7 ? -42.031 0.347 6.891 1 33.31 7 MET B C 1
ATOM 1484 O O . MET B 1 7 ? -40.812 0.155 6.883 1 33.31 7 MET B O 1
ATOM 1488 N N . ASN B 1 8 ? -42.688 -0.196 5.855 1 34.03 8 ASN B N 1
ATOM 1489 C CA . ASN B 1 8 ? -42.125 -0.555 4.559 1 34.03 8 ASN B CA 1
ATOM 1490 C C . ASN B 1 8 ? -41.469 0.638 3.891 1 34.03 8 ASN B C 1
ATOM 1492 O O . ASN B 1 8 ? -40.562 0.465 3.053 1 34.03 8 ASN B O 1
ATOM 1496 N N . GLU B 1 9 ? -42.031 1.821 3.822 1 33.03 9 GLU B N 1
ATOM 1497 C CA . GLU B 1 9 ? -41.406 2.979 3.197 1 33.03 9 GLU B CA 1
ATOM 1498 C C . GLU B 1 9 ? -40.094 3.348 3.904 1 33.03 9 GLU B C 1
ATOM 1500 O O . GLU B 1 9 ? -39.188 3.904 3.287 1 33.03 9 GLU B O 1
ATOM 1505 N N . ASN B 1 10 ? -40 3.443 5.219 1 32.75 10 ASN B N 1
ATOM 1506 C CA . ASN B 1 10 ? -38.781 3.691 6.008 1 32.75 10 ASN B CA 1
ATOM 1507 C C . ASN B 1 10 ? -37.781 2.555 5.867 1 32.75 10 ASN B C 1
ATOM 1509 O O . ASN B 1 10 ? -36.719 2.586 6.484 1 32.75 10 ASN B O 1
ATOM 1513 N N . GLN B 1 11 ? -38.062 1.228 5.793 1 29.3 11 GLN B N 1
ATOM 1514 C CA . GLN B 1 11 ? -37.188 0.134 5.34 1 29.3 11 GLN B CA 1
ATOM 1515 C C . GLN B 1 11 ? -36.688 0.389 3.928 1 29.3 11 GLN B C 1
ATOM 1517 O O . GLN B 1 11 ? -36.125 -0.505 3.299 1 29.3 11 GLN B O 1
ATOM 1522 N N . LYS B 1 12 ? -37.469 1.084 2.984 1 31.34 12 LYS B N 1
ATOM 1523 C CA . LYS B 1 12 ? -36.812 1.448 1.731 1 31.34 12 LYS B CA 1
ATOM 1524 C C . LYS B 1 12 ? -35.312 1.588 1.921 1 31.34 12 LYS B C 1
ATOM 1526 O O . LYS B 1 12 ? -34.844 1.789 3.041 1 31.34 12 LYS B O 1
ATOM 1531 N N . THR B 1 13 ? -34.312 1.92 0.639 1 32.5 13 THR B N 1
ATOM 1532 C CA . THR B 1 13 ? -32.969 1.716 0.161 1 32.5 13 THR B CA 1
ATOM 1533 C C . THR B 1 13 ? -31.953 2.32 1.132 1 32.5 13 THR B C 1
ATOM 1535 O O . THR B 1 13 ? -31.953 3.533 1.357 1 32.5 13 THR B O 1
ATOM 1538 N N . SER B 1 14 ? -31.688 2 2.252 1 36.81 14 SER B N 1
ATOM 1539 C CA . SER B 1 14 ? -30.391 2.164 2.908 1 36.81 14 SER B CA 1
ATOM 1540 C C . SER B 1 14 ? -29.312 2.602 1.917 1 36.81 14 SER B C 1
ATOM 1542 O O . SER B 1 14 ? -28.812 1.789 1.142 1 36.81 14 SER B O 1
ATOM 1544 N N . ARG B 1 15 ? -29.562 3.406 1.071 1 36.66 15 ARG B N 1
ATOM 1545 C CA . ARG B 1 15 ? -28.844 4.098 -0.001 1 36.66 15 ARG B CA 1
ATOM 1546 C C . ARG B 1 15 ? -27.359 4.156 0.282 1 36.66 15 ARG B C 1
ATOM 1548 O O . ARG B 1 15 ? -26.938 4.652 1.328 1 36.66 15 ARG B O 1
ATOM 1555 N N . GLU B 1 16 ? -26.594 3.084 -0.146 1 49.03 16 GLU B N 1
ATOM 1556 C CA . GLU B 1 16 ? -25.141 2.963 -0.233 1 49.03 16 GLU B CA 1
ATOM 1557 C C . GLU B 1 16 ? -24.484 4.336 -0.347 1 49.03 16 GLU B C 1
ATOM 1559 O O . GLU B 1 16 ? -24.609 5.008 -1.372 1 49.03 16 GLU B O 1
ATOM 1564 N N . GLN B 1 17 ? -24.828 5.188 0.561 1 59.06 17 GLN B N 1
ATOM 1565 C CA . GLN B 1 17 ? -24.266 6.527 0.585 1 59.06 17 GLN B CA 1
ATOM 1566 C C . GLN B 1 17 ? -22.828 6.527 0.046 1 59.06 17 GLN B C 1
ATOM 1568 O O . GLN B 1 17 ? -21.891 6.242 0.782 1 59.06 17 GLN B O 1
ATOM 1573 N N . LYS B 1 18 ? -22.844 6.305 -1.172 1 72.56 18 LYS B N 1
ATOM 1574 C CA . LYS B 1 18 ? -21.578 6.453 -1.864 1 72.56 18 LYS B CA 1
ATOM 1575 C C . LYS B 1 18 ? -21.031 7.871 -1.729 1 72.56 18 LYS B C 1
ATOM 1577 O O . LYS B 1 18 ? -21.766 8.844 -1.922 1 72.56 18 LYS B O 1
ATOM 1582 N N . ILE B 1 19 ? -19.922 7.906 -1.208 1 82.69 19 ILE B N 1
ATOM 1583 C CA . ILE B 1 19 ? -19.234 9.18 -1.062 1 82.69 19 ILE B CA 1
ATOM 1584 C C . ILE B 1 19 ? -19.25 9.93 -2.396 1 82.69 19 ILE B C 1
ATOM 1586 O O . ILE B 1 19 ? -19.094 9.312 -3.455 1 82.69 19 ILE B O 1
ATOM 1590 N N . ASN B 1 20 ? -19.562 11.188 -2.4 1 83.25 20 ASN B N 1
ATOM 1591 C CA . ASN B 1 20 ? -19.547 12.023 -3.598 1 83.25 20 ASN B CA 1
ATOM 1592 C C . ASN B 1 20 ? -18.297 12.891 -3.658 1 83.25 20 ASN B C 1
ATOM 1594 O O . ASN B 1 20 ? -18.266 13.898 -4.363 1 83.25 20 ASN B O 1
ATOM 1598 N N . VAL B 1 21 ? -17.391 12.578 -2.816 1 92.62 21 VAL B N 1
ATOM 1599 C CA . VAL B 1 21 ? -16.109 13.273 -2.779 1 92.62 21 VAL B CA 1
ATOM 1600 C C . VAL B 1 21 ? -15.016 12.383 -3.371 1 92.62 21 VAL B C 1
ATOM 1602 O O . VAL B 1 21 ? -14.953 11.188 -3.074 1 92.62 21 VAL B O 1
ATOM 1605 N N . ASN B 1 22 ? -14.211 13 -4.227 1 95.38 22 ASN B N 1
ATOM 1606 C CA . ASN B 1 22 ? -13.102 12.234 -4.777 1 95.38 22 ASN B CA 1
ATOM 1607 C C . ASN B 1 22 ? -11.977 12.062 -3.762 1 95.38 22 ASN B C 1
ATOM 1609 O O . ASN B 1 22 ? -11.484 13.047 -3.205 1 95.38 22 ASN B O 1
ATOM 1613 N N . VAL B 1 23 ? -11.625 10.867 -3.525 1 97.81 23 VAL B N 1
ATOM 1614 C CA . VAL B 1 23 ? -10.531 10.516 -2.635 1 97.81 23 VAL B CA 1
ATOM 1615 C C . VAL B 1 23 ? -9.523 9.633 -3.377 1 97.81 23 VAL B C 1
ATOM 1617 O O . VAL B 1 23 ? -9.891 8.594 -3.938 1 97.81 23 VAL B O 1
ATOM 1620 N N . ASP B 1 24 ? -8.258 10.078 -3.424 1 97.94 24 ASP B N 1
ATOM 1621 C CA . ASP B 1 24 ? -7.223 9.359 -4.156 1 97.94 24 ASP B CA 1
ATOM 1622 C C . ASP B 1 24 ? -6.375 8.508 -3.215 1 97.94 24 ASP B C 1
ATOM 1624 O O . ASP B 1 24 ? -5.895 8.992 -2.189 1 97.94 24 ASP B O 1
ATOM 1628 N N . PHE B 1 25 ? -6.238 7.273 -3.551 1 98.62 25 PHE B N 1
ATOM 1629 C CA . PHE B 1 25 ? -5.266 6.449 -2.846 1 98.62 25 PHE B CA 1
ATOM 1630 C C . PHE B 1 25 ? -3.846 6.793 -3.279 1 98.62 25 PHE B C 1
ATOM 1632 O O . PHE B 1 25 ? -3.521 6.73 -4.469 1 98.62 25 PHE B O 1
ATOM 1639 N N . ILE B 1 26 ? -3.006 7.176 -2.336 1 97.94 26 ILE B N 1
ATOM 1640 C CA . ILE B 1 26 ? -1.636 7.559 -2.654 1 97.94 26 ILE B CA 1
ATOM 1641 C C . ILE B 1 26 ? -0.718 6.344 -2.521 1 97.94 26 ILE B C 1
ATOM 1643 O O . ILE B 1 26 ? 0.146 6.117 -3.373 1 97.94 26 ILE B O 1
ATOM 1647 N N . GLY B 1 27 ? -0.926 5.547 -1.477 1 98.56 27 GLY B N 1
ATOM 1648 C CA . GLY B 1 27 ? -0.134 4.344 -1.267 1 98.56 27 GLY B CA 1
ATOM 1649 C C . GLY B 1 27 ? -0.018 3.953 0.195 1 98.56 27 GLY B C 1
ATOM 1650 O O . GLY B 1 27 ? -0.611 4.594 1.063 1 98.56 27 GLY B O 1
ATOM 1651 N N . PRO B 1 28 ? 0.691 2.885 0.449 1 98.75 28 PRO B N 1
ATOM 1652 C CA . PRO B 1 28 ? 0.938 2.488 1.837 1 98.75 28 PRO B CA 1
ATOM 1653 C C . PRO B 1 28 ? 2.111 3.236 2.465 1 98.75 28 PRO B C 1
ATOM 1655 O O . PRO B 1 28 ? 3.117 3.486 1.798 1 98.75 28 PRO B O 1
ATOM 1658 N N . LEU B 1 29 ? 1.908 3.613 3.641 1 98.06 29 LEU B N 1
ATOM 1659 C CA . LEU B 1 29 ? 2.965 4.125 4.508 1 98.06 29 LEU B CA 1
ATOM 1660 C C . LEU B 1 29 ? 3.35 3.092 5.562 1 98.06 29 LEU B C 1
ATOM 1662 O O . LEU B 1 29 ? 2.602 2.869 6.52 1 98.06 29 LEU B O 1
ATOM 1666 N N . ILE B 1 30 ? 4.492 2.479 5.406 1 98.69 30 ILE B N 1
ATOM 1667 C CA . ILE B 1 30 ? 4.863 1.43 6.352 1 98.69 30 ILE B CA 1
ATOM 1668 C C . ILE B 1 30 ? 5.801 1.999 7.414 1 98.69 30 ILE B C 1
ATOM 1670 O O . ILE B 1 30 ? 6.621 2.873 7.125 1 98.69 30 ILE B O 1
ATOM 1674 N N . VAL B 1 31 ? 5.66 1.518 8.609 1 98.25 31 VAL B N 1
ATOM 1675 C CA . VAL B 1 31 ? 6.48 1.951 9.734 1 98.25 31 VAL B CA 1
ATOM 1676 C C . VAL B 1 31 ? 7.777 1.149 9.773 1 98.25 31 VAL B C 1
ATOM 1678 O O . VAL B 1 31 ? 7.758 -0.08 9.68 1 98.25 31 VAL B O 1
ATOM 1681 N N . VAL B 1 32 ? 8.836 1.858 9.875 1 98.31 32 VAL B N 1
ATOM 1682 C CA . VAL B 1 32 ? 10.133 1.191 9.898 1 98.31 32 VAL B CA 1
ATOM 1683 C C . VAL B 1 32 ? 10.969 1.721 11.062 1 98.31 32 VAL B C 1
ATOM 1685 O O . VAL B 1 32 ? 10.766 2.848 11.516 1 98.31 32 VAL B O 1
ATOM 1688 N N . GLU B 1 33 ? 11.898 0.927 11.539 1 97.25 33 GLU B N 1
ATOM 1689 C CA . GLU B 1 33 ? 12.789 1.34 12.617 1 97.25 33 GLU B CA 1
ATOM 1690 C C . GLU B 1 33 ? 13.789 2.389 12.141 1 97.25 33 GLU B C 1
ATOM 1692 O O . GLU B 1 33 ? 14 3.404 12.805 1 97.25 33 GLU B O 1
ATOM 1697 N N . SER B 1 34 ? 14.43 2.189 11.047 1 97.88 34 SER B N 1
ATOM 1698 C CA . SER B 1 34 ? 15.383 3.098 10.422 1 97.88 34 SER B CA 1
ATOM 1699 C C . SER B 1 34 ? 15.023 3.365 8.969 1 97.88 34 SER B C 1
ATOM 1701 O O . SER B 1 34 ? 15.141 2.479 8.117 1 97.88 34 SER B O 1
ATOM 1703 N N . VAL B 1 35 ? 14.734 4.598 8.656 1 98.12 35 VAL B N 1
ATOM 1704 C CA . VAL B 1 35 ? 14.344 4.977 7.305 1 98.12 35 VAL B CA 1
ATOM 1705 C C . VAL B 1 35 ? 15.523 4.762 6.352 1 98.12 35 VAL B C 1
ATOM 1707 O O . VAL B 1 35 ? 15.344 4.273 5.234 1 98.12 35 VAL B O 1
ATOM 1710 N N . LYS B 1 36 ? 16.641 5.07 6.793 1 97.5 36 LYS B N 1
ATOM 1711 C CA . LYS B 1 36 ? 17.828 4.91 5.969 1 97.5 36 LYS B CA 1
ATOM 1712 C C . LYS B 1 36 ? 18.047 3.447 5.598 1 97.5 36 LYS B C 1
ATOM 1714 O O . LYS B 1 36 ? 18.219 3.117 4.422 1 97.5 36 LYS B O 1
ATOM 1719 N N . LYS B 1 37 ? 18.062 2.514 6.551 1 97.88 37 LYS B N 1
ATOM 1720 C CA . LYS B 1 37 ? 18.297 1.095 6.305 1 97.88 37 LYS B CA 1
ATOM 1721 C C . LYS B 1 37 ? 17.188 0.494 5.453 1 97.88 37 LYS B C 1
ATOM 1723 O O . LYS B 1 37 ? 17.438 -0.27 4.523 1 97.88 37 LYS B O 1
ATOM 1728 N N . ALA B 1 38 ? 15.977 0.849 5.797 1 98.44 38 ALA B N 1
ATOM 1729 C CA . ALA B 1 38 ? 14.852 0.376 5 1 98.44 38 ALA B CA 1
ATOM 1730 C C . ALA B 1 38 ? 14.938 0.883 3.564 1 98.44 38 ALA B C 1
ATOM 1732 O O . ALA B 1 38 ? 14.641 0.148 2.621 1 98.44 38 ALA B O 1
ATOM 1733 N N . GLY B 1 39 ? 15.281 2.158 3.453 1 98.19 39 GLY B N 1
ATOM 1734 C CA . GLY B 1 39 ? 15.469 2.703 2.119 1 98.19 39 GLY B CA 1
ATOM 1735 C C . GLY B 1 39 ? 16.469 1.916 1.291 1 98.19 39 GLY B C 1
ATOM 1736 O O . GLY B 1 39 ? 16.219 1.615 0.123 1 98.19 39 GLY B O 1
ATOM 1737 N N . GLU B 1 40 ? 17.594 1.573 1.871 1 96.88 40 GLU B N 1
ATOM 1738 C CA . GLU B 1 40 ? 18.594 0.755 1.19 1 96.88 40 GLU B CA 1
ATOM 1739 C C . GLU B 1 40 ? 18 -0.587 0.761 1 96.88 40 GLU B C 1
ATOM 1741 O O . GLU B 1 40 ? 18.25 -1.054 -0.352 1 96.88 40 GLU B O 1
ATOM 1746 N N . PHE B 1 41 ? 17.281 -1.16 1.627 1 97.69 41 PHE B N 1
ATOM 1747 C CA . PHE B 1 41 ? 16.641 -2.434 1.318 1 97.69 41 PHE B CA 1
ATOM 1748 C C . PHE B 1 41 ? 15.734 -2.305 0.099 1 97.69 41 PHE B C 1
ATOM 1750 O O . PHE B 1 41 ? 15.891 -3.039 -0.878 1 97.69 41 PHE B O 1
ATOM 1757 N N . TYR B 1 42 ? 14.812 -1.373 0.071 1 98.31 42 TYR B N 1
ATOM 1758 C CA . TYR B 1 42 ? 13.797 -1.274 -0.973 1 98.31 42 TYR B CA 1
ATOM 1759 C C . TYR B 1 42 ? 14.406 -0.777 -2.279 1 98.31 42 TYR B C 1
ATOM 1761 O O . TYR B 1 42 ? 13.953 -1.155 -3.363 1 98.31 42 TYR B O 1
ATOM 1769 N N . GLU B 1 43 ? 15.375 0.038 -2.215 1 97.25 43 GLU B N 1
ATOM 1770 C CA . GLU B 1 43 ? 16.031 0.536 -3.42 1 97.25 43 GLU B CA 1
ATOM 1771 C C . GLU B 1 43 ? 16.922 -0.536 -4.047 1 97.25 43 GLU B C 1
ATOM 1773 O O . GLU B 1 43 ? 17 -0.655 -5.27 1 97.25 43 GLU B O 1
ATOM 1778 N N . ASN B 1 44 ? 17.5 -1.384 -3.213 1 95.94 44 ASN B N 1
ATOM 1779 C CA . ASN B 1 44 ? 18.469 -2.346 -3.727 1 95.94 44 ASN B CA 1
ATOM 1780 C C . ASN B 1 44 ? 17.812 -3.689 -4.035 1 95.94 44 ASN B C 1
ATOM 1782 O O . ASN B 1 44 ? 18.172 -4.355 -5.008 1 95.94 44 ASN B O 1
ATOM 1786 N N . VAL B 1 45 ? 16.906 -4.125 -3.207 1 96.94 45 VAL B N 1
ATOM 1787 C CA . VAL B 1 45 ? 16.375 -5.477 -3.334 1 96.94 45 VAL B CA 1
ATOM 1788 C C . VAL B 1 45 ? 15.25 -5.488 -4.367 1 96.94 45 VAL B C 1
ATOM 1790 O O . VAL B 1 45 ? 15.164 -6.402 -5.191 1 96.94 45 VAL B O 1
ATOM 1793 N N . VAL B 1 46 ? 14.367 -4.406 -4.289 1 97.5 46 VAL B N 1
ATOM 1794 C CA . VAL B 1 46 ? 13.227 -4.422 -5.203 1 97.5 46 VAL B CA 1
ATOM 1795 C C . VAL B 1 46 ? 13.25 -3.174 -6.082 1 97.5 46 VAL B C 1
ATOM 1797 O O . VAL B 1 46 ? 12.289 -2.891 -6.801 1 97.5 46 VAL B O 1
ATOM 1800 N N . GLY B 1 47 ? 14.25 -2.396 -6.066 1 96.88 47 GLY B N 1
ATOM 1801 C CA . GLY B 1 47 ? 14.57 -1.377 -7.055 1 96.88 47 GLY B CA 1
ATOM 1802 C C . GLY B 1 47 ? 13.641 -0.177 -6.992 1 96.88 47 GLY B C 1
ATOM 1803 O O . GLY B 1 47 ? 13.312 0.416 -8.023 1 96.88 47 GLY B O 1
ATOM 1804 N N . GLN B 1 48 ? 13.156 0.21 -5.832 1 97.38 48 GLN B N 1
ATOM 1805 C CA . GLN B 1 48 ? 12.297 1.385 -5.727 1 97.38 48 GLN B CA 1
ATOM 1806 C C . GLN B 1 48 ? 13.094 2.668 -5.961 1 97.38 48 GLN B C 1
ATOM 1808 O O . GLN B 1 48 ? 14.227 2.795 -5.496 1 97.38 48 GLN B O 1
ATOM 1813 N N . LYS B 1 49 ? 12.422 3.615 -6.656 1 97.44 49 LYS B N 1
ATOM 1814 C CA . LYS B 1 49 ? 13.07 4.879 -6.992 1 97.44 49 LYS B CA 1
ATOM 1815 C C . LYS B 1 49 ? 12.609 6 -6.062 1 97.44 49 LYS B C 1
ATOM 1817 O O . LYS B 1 49 ? 11.414 6.301 -5.992 1 97.44 49 LYS B O 1
ATOM 1822 N N . LEU B 1 50 ? 13.523 6.633 -5.473 1 96.81 50 LEU B N 1
ATOM 1823 C CA . LEU B 1 50 ? 13.25 7.676 -4.488 1 96.81 50 LEU B CA 1
ATOM 1824 C C . LEU B 1 50 ? 12.664 8.914 -5.164 1 96.81 50 LEU B C 1
ATOM 1826 O O . LEU B 1 50 ? 13.172 9.359 -6.195 1 96.81 50 LEU B O 1
ATOM 1830 N N . LYS B 1 51 ? 11.609 9.414 -4.633 1 95.44 51 LYS B N 1
ATOM 1831 C CA . LYS B 1 51 ? 10.992 10.648 -5.09 1 95.44 51 LYS B CA 1
ATOM 1832 C C . LYS B 1 51 ? 11.32 11.805 -4.148 1 95.44 51 LYS B C 1
ATOM 1834 O O . LYS B 1 51 ? 11.648 12.906 -4.598 1 95.44 51 LYS B O 1
ATOM 1839 N N . LEU B 1 52 ? 11.141 11.586 -2.865 1 92.31 52 LEU B N 1
ATOM 1840 C CA . LEU B 1 52 ? 11.336 12.609 -1.848 1 92.31 52 LEU B CA 1
ATOM 1841 C C . LEU B 1 52 ? 11.891 12 -0.564 1 92.31 52 LEU B C 1
ATOM 1843 O O . LEU B 1 52 ? 11.422 10.953 -0.111 1 92.31 52 LEU B O 1
ATOM 1847 N N . ASP B 1 53 ? 12.891 12.547 -0.042 1 93.25 53 ASP B N 1
ATOM 1848 C CA . ASP B 1 53 ? 13.484 12.172 1.237 1 93.25 53 ASP B CA 1
ATOM 1849 C C . ASP B 1 53 ? 13.32 13.281 2.268 1 93.25 53 ASP B C 1
ATOM 1851 O O . ASP B 1 53 ? 13.906 14.359 2.127 1 93.25 53 ASP B O 1
ATOM 1855 N N . LEU B 1 54 ? 12.641 13.008 3.35 1 87.38 54 LEU B N 1
ATOM 1856 C CA . LEU B 1 54 ? 12.391 14.008 4.379 1 87.38 54 LEU B CA 1
ATOM 1857 C C . LEU B 1 54 ? 13.109 13.648 5.676 1 87.38 54 LEU B C 1
ATOM 1859 O O . LEU B 1 54 ? 12.812 14.203 6.734 1 87.38 54 LEU B O 1
ATOM 1863 N N . GLY B 1 55 ? 13.977 12.664 5.602 1 90.5 55 GLY B N 1
ATOM 1864 C CA . GLY B 1 55 ? 14.711 12.219 6.773 1 90.5 55 GLY B CA 1
ATOM 1865 C C . GLY B 1 55 ? 13.953 11.203 7.602 1 90.5 55 GLY B C 1
ATOM 1866 O O . GLY B 1 55 ? 14.273 10.008 7.586 1 90.5 55 GLY B O 1
ATOM 1867 N N . VAL B 1 56 ? 12.812 11.625 8.18 1 91.06 56 VAL B N 1
ATOM 1868 C CA . VAL B 1 56 ? 12 10.75 9.008 1 91.06 56 VAL B CA 1
ATOM 1869 C C . VAL B 1 56 ? 11.039 9.945 8.133 1 91.06 56 VAL B C 1
ATOM 1871 O O . VAL B 1 56 ? 10.375 9.023 8.609 1 91.06 56 VAL B O 1
ATOM 1874 N N . SER B 1 57 ? 11.062 10.32 6.863 1 94.44 57 SER B N 1
ATOM 1875 C CA . SER B 1 57 ? 10.172 9.672 5.906 1 94.44 57 SER B CA 1
ATOM 1876 C C . SER B 1 57 ? 10.773 9.68 4.504 1 94.44 57 SER B C 1
ATOM 1878 O O . SER B 1 57 ? 11.531 10.578 4.152 1 94.44 57 SER B O 1
ATOM 1880 N N . ARG B 1 58 ? 10.461 8.625 3.736 1 96.81 58 ARG B N 1
ATOM 1881 C CA . ARG B 1 58 ? 10.812 8.547 2.322 1 96.81 58 ARG B CA 1
ATOM 1882 C C . ARG B 1 58 ? 9.594 8.203 1.474 1 96.81 58 ARG B C 1
ATOM 1884 O O . ARG B 1 58 ? 8.773 7.375 1.868 1 96.81 58 ARG B O 1
ATOM 1891 N N . GLN B 1 59 ? 9.547 8.914 0.391 1 96.75 59 GLN B N 1
ATOM 1892 C CA . GLN B 1 59 ? 8.508 8.633 -0.595 1 96.75 59 GLN B CA 1
ATOM 1893 C C . GLN B 1 59 ? 9.109 8.148 -1.908 1 96.75 59 GLN B C 1
ATOM 1895 O O . GLN B 1 59 ? 10.117 8.68 -2.373 1 96.75 59 GLN B O 1
ATOM 1900 N N . TYR B 1 60 ? 8.461 7.125 -2.475 1 98.19 60 TYR B N 1
ATOM 1901 C CA . TYR B 1 60 ? 8.938 6.566 -3.734 1 98.19 60 TYR B CA 1
ATOM 1902 C C . TYR B 1 60 ? 7.984 6.895 -4.875 1 98.19 60 TYR B C 1
ATOM 1904 O O . TYR B 1 60 ? 6.805 7.164 -4.645 1 98.19 60 TYR B O 1
ATOM 1912 N N . GLU B 1 61 ? 8.484 6.871 -6.078 1 97.38 61 GLU B N 1
ATOM 1913 C CA . GLU B 1 61 ? 7.688 7.168 -7.266 1 97.38 61 GLU B CA 1
ATOM 1914 C C . GLU B 1 61 ? 6.492 6.227 -7.379 1 97.38 61 GLU B C 1
ATOM 1916 O O . GLU B 1 61 ? 5.441 6.605 -7.898 1 97.38 61 GLU B O 1
ATOM 1921 N N . SER B 1 62 ? 6.617 5.09 -6.848 1 97.69 62 SER B N 1
ATOM 1922 C CA . SER B 1 62 ? 5.609 4.039 -6.961 1 97.69 62 SER B CA 1
ATOM 1923 C C . SER B 1 62 ? 4.426 4.305 -6.035 1 97.69 62 SER B C 1
ATOM 1925 O O . SER B 1 62 ? 3.375 3.674 -6.164 1 97.69 62 SER B O 1
ATOM 1927 N N . GLY B 1 63 ? 4.605 5.16 -5.07 1 97.62 63 GLY B N 1
ATOM 1928 C CA . GLY B 1 63 ? 3.586 5.422 -4.07 1 97.62 63 GLY B CA 1
ATOM 1929 C C . GLY B 1 63 ? 3.887 4.781 -2.729 1 97.62 63 GLY B C 1
ATOM 1930 O O . GLY B 1 63 ? 3.256 5.105 -1.722 1 97.62 63 GLY B O 1
ATOM 1931 N N . LEU B 1 64 ? 4.852 3.867 -2.672 1 98.75 64 LEU B N 1
ATOM 1932 C CA . LEU B 1 64 ? 5.309 3.312 -1.403 1 98.75 64 LEU B CA 1
ATOM 1933 C C . LEU B 1 64 ? 5.977 4.387 -0.551 1 98.75 64 LEU B C 1
ATOM 1935 O O . LEU B 1 64 ? 6.762 5.191 -1.062 1 98.75 64 LEU B O 1
ATOM 1939 N N . MET B 1 65 ? 5.652 4.375 0.725 1 98.5 65 MET B N 1
ATOM 1940 C CA . MET B 1 65 ? 6.246 5.348 1.639 1 98.5 65 MET B CA 1
ATOM 1941 C C . MET B 1 65 ? 6.762 4.66 2.9 1 98.5 65 MET B C 1
ATOM 1943 O O . MET B 1 65 ? 6.152 3.709 3.389 1 98.5 65 MET B O 1
ATOM 1947 N N . LEU B 1 66 ? 7.855 5.16 3.377 1 98.56 66 LEU B N 1
ATOM 1948 C CA . LEU B 1 66 ? 8.43 4.742 4.652 1 98.56 66 LEU B CA 1
ATOM 1949 C C . LEU B 1 66 ? 8.258 5.836 5.703 1 98.56 66 LEU B C 1
ATOM 1951 O O . LEU B 1 66 ? 8.398 7.023 5.398 1 98.56 66 LEU B O 1
ATOM 1955 N N . GLN B 1 67 ? 8.008 5.457 6.855 1 97.12 67 GLN B N 1
ATOM 1956 C CA . GLN B 1 67 ? 7.965 6.379 7.984 1 97.12 67 GLN B CA 1
ATOM 1957 C C . GLN B 1 67 ? 8.641 5.773 9.211 1 97.12 67 GLN B C 1
ATOM 1959 O O . GLN B 1 67 ? 8.391 4.617 9.562 1 97.12 67 GLN B O 1
ATOM 1964 N N . SER B 1 68 ? 9.391 6.57 9.859 1 96.69 68 SER B N 1
ATOM 1965 C CA . SER B 1 68 ? 10.055 6.082 11.062 1 96.69 68 SER B CA 1
ATOM 1966 C C . SER B 1 68 ? 9.055 5.828 12.18 1 96.69 68 SER B C 1
ATOM 1968 O O . SER B 1 68 ? 8.102 6.59 12.352 1 96.69 68 SER B O 1
ATOM 1970 N N . LYS B 1 69 ? 9.359 4.801 12.914 1 95.81 69 LYS B N 1
ATOM 1971 C CA . LYS B 1 69 ? 8.531 4.453 14.07 1 95.81 69 LYS B CA 1
ATOM 1972 C C . LYS B 1 69 ? 8.422 5.625 15.039 1 95.81 69 LYS B C 1
ATOM 1974 O O . LYS B 1 69 ? 7.336 5.91 15.555 1 95.81 69 LYS B O 1
ATOM 1979 N N . THR B 1 70 ? 9.469 6.332 15.258 1 92.06 70 THR B N 1
ATOM 1980 C CA . THR B 1 70 ? 9.5 7.469 16.172 1 92.06 70 THR B CA 1
ATOM 1981 C C . THR B 1 70 ? 8.578 8.586 15.68 1 92.06 70 THR B C 1
ATOM 1983 O O . THR B 1 70 ? 7.844 9.18 16.469 1 92.06 70 THR B O 1
ATOM 1986 N N . SER B 1 71 ? 8.617 8.789 14.391 1 91.19 71 SER B N 1
ATOM 1987 C CA . SER B 1 71 ? 7.781 9.844 13.836 1 91.19 71 SER B CA 1
ATOM 1988 C C . SER B 1 71 ? 6.301 9.492 13.961 1 91.19 71 SER B C 1
ATOM 1990 O O . SER B 1 71 ? 5.473 10.367 14.234 1 91.19 71 SER B O 1
ATOM 1992 N N . VAL B 1 72 ? 5.969 8.266 13.75 1 90.62 72 VAL B N 1
ATOM 1993 C CA . VAL B 1 72 ? 4.59 7.812 13.883 1 90.62 72 VAL B CA 1
ATOM 1994 C C . VAL B 1 72 ? 4.113 8.031 15.32 1 90.62 72 VAL B C 1
ATOM 1996 O O . VAL B 1 72 ? 3.01 8.539 15.539 1 90.62 72 VAL B O 1
ATOM 1999 N N . SER B 1 73 ? 4.914 7.684 16.219 1 89.94 73 SER B N 1
ATOM 2000 C CA . SER B 1 73 ? 4.57 7.867 17.625 1 89.94 73 SER B CA 1
ATOM 2001 C C . SER B 1 73 ? 4.398 9.344 17.953 1 89.94 73 SER B C 1
ATOM 2003 O O . SER B 1 73 ? 3.453 9.719 18.656 1 89.94 73 SER B O 1
ATOM 2005 N N . GLU B 1 74 ? 5.203 10.164 17.406 1 87.12 74 GLU B N 1
ATOM 2006 C CA . GLU B 1 74 ? 5.176 11.586 17.734 1 87.12 74 GLU B CA 1
ATOM 2007 C 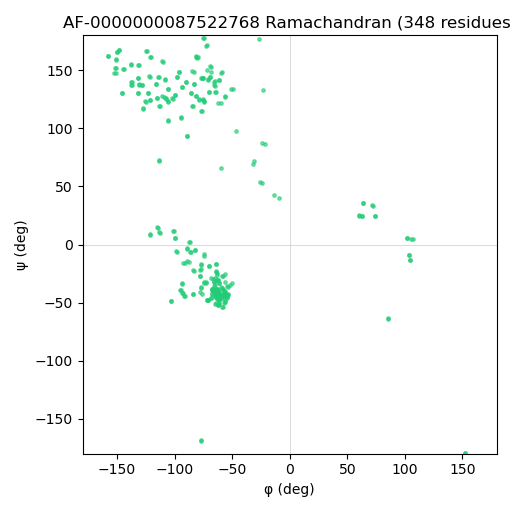C . GLU B 1 74 ? 4.016 12.289 17.031 1 87.12 74 GLU B C 1
ATOM 2009 O O . GLU B 1 74 ? 3.365 13.156 17.609 1 87.12 74 GLU B O 1
ATOM 2014 N N . VAL B 1 75 ? 3.762 11.852 15.859 1 84.62 75 VAL B N 1
ATOM 2015 C CA . VAL B 1 75 ? 2.82 12.594 15.023 1 84.62 75 VAL B CA 1
ATOM 2016 C C . VAL B 1 75 ? 1.411 12.039 15.211 1 84.62 75 VAL B C 1
ATOM 2018 O O . VAL B 1 75 ? 0.45 12.797 15.344 1 84.62 75 VAL B O 1
ATOM 2021 N N . ILE B 1 76 ? 1.238 10.742 15.234 1 83.88 76 ILE B N 1
ATOM 2022 C CA . ILE B 1 76 ? -0.072 10.102 15.305 1 83.88 76 ILE B CA 1
ATOM 2023 C C . ILE B 1 76 ? -0.433 9.812 16.766 1 83.88 76 ILE B C 1
ATOM 2025 O O . ILE B 1 76 ? -1.612 9.781 17.125 1 83.88 76 ILE B O 1
ATOM 2029 N N . GLY B 1 77 ? 0.597 9.5 17.562 1 84.19 77 GLY B N 1
ATOM 2030 C CA . GLY B 1 77 ? 0.359 9.281 18.984 1 84.19 77 GLY B CA 1
ATOM 2031 C C . GLY B 1 77 ? 0.332 7.812 19.359 1 84.19 77 GLY B C 1
ATOM 2032 O O . GLY B 1 77 ? -0.059 7.465 20.469 1 84.19 77 GLY B O 1
ATOM 2033 N N . PHE B 1 78 ? 0.616 6.941 18.469 1 88.31 78 PHE B N 1
ATOM 2034 C CA . PHE B 1 78 ? 0.735 5.539 18.844 1 88.31 78 PHE B CA 1
ATOM 2035 C C . PHE B 1 78 ? 1.904 5.336 19.797 1 88.31 78 PHE B C 1
ATOM 2037 O O . PHE B 1 78 ? 3.006 5.836 19.562 1 88.31 78 PHE B O 1
ATOM 2044 N N . LYS B 1 79 ? 1.603 4.656 20.828 1 88.12 79 LYS B N 1
ATOM 2045 C CA . LYS B 1 79 ? 2.721 4.211 21.656 1 88.12 79 LYS B CA 1
ATOM 2046 C C . LYS B 1 79 ? 3.549 3.152 20.938 1 88.12 79 LYS B C 1
ATOM 2048 O O . LYS B 1 79 ? 3.029 2.422 20.094 1 88.12 79 LYS B O 1
ATOM 2053 N N . GLU B 1 80 ? 4.758 3.092 21.297 1 85.12 80 GLU B N 1
ATOM 2054 C CA . GLU B 1 80 ? 5.672 2.17 20.625 1 85.12 80 GLU B CA 1
ATOM 2055 C C . GLU B 1 80 ? 5.168 0.732 20.719 1 85.12 80 GLU B C 1
ATOM 2057 O O . GLU B 1 80 ? 5.293 -0.036 19.75 1 85.12 80 GLU B O 1
ATOM 2062 N N . ASN B 1 81 ? 4.664 0.407 21.781 1 88.88 81 ASN B N 1
ATOM 2063 C CA . ASN B 1 81 ? 4.227 -0.97 21.984 1 88.88 81 ASN B CA 1
ATOM 2064 C C . ASN B 1 81 ? 2.936 -1.267 21.234 1 88.88 81 ASN B C 1
ATOM 2066 O O . ASN B 1 81 ? 2.516 -2.422 21.141 1 88.88 81 ASN B O 1
ATOM 2070 N N . GLU B 1 82 ? 2.336 -0.281 20.688 1 93.06 82 GLU B N 1
ATOM 2071 C CA . GLU B 1 82 ? 1.12 -0.443 19.891 1 93.06 82 GLU B CA 1
ATOM 2072 C C . GLU B 1 82 ? 1.448 -0.698 18.422 1 93.06 82 GLU B C 1
ATOM 2074 O O . GLU B 1 82 ? 0.569 -1.063 17.641 1 93.06 82 GLU B O 1
ATOM 2079 N N . ILE B 1 83 ? 2.625 -0.467 18.062 1 95.19 83 ILE B N 1
ATOM 2080 C CA . ILE B 1 83 ? 3.107 -0.744 16.719 1 95.19 83 ILE B CA 1
ATOM 2081 C C . ILE B 1 83 ? 3.771 -2.119 16.688 1 95.19 83 ILE B C 1
ATOM 2083 O O . ILE B 1 83 ? 4.883 -2.293 17.188 1 95.19 83 ILE B O 1
ATOM 2087 N N . LYS B 1 84 ? 3.135 -3.049 16.047 1 95.38 84 LYS B N 1
ATOM 2088 C CA . LYS B 1 84 ? 3.562 -4.441 16.141 1 95.38 84 LYS B CA 1
ATOM 2089 C C . LYS B 1 84 ? 4.148 -4.926 14.828 1 95.38 84 LYS B C 1
ATOM 2091 O O . LYS B 1 84 ? 3.498 -4.836 13.781 1 95.38 84 LYS B O 1
ATOM 2096 N N . LYS B 1 85 ? 5.316 -5.473 14.867 1 94.94 85 LYS B N 1
ATOM 2097 C CA . LYS B 1 85 ? 5.965 -6.066 13.703 1 94.94 85 LYS B CA 1
ATOM 2098 C C . LYS B 1 85 ? 5.457 -7.484 13.453 1 94.94 85 LYS B C 1
ATOM 2100 O O . LYS B 1 85 ? 4.875 -8.102 14.344 1 94.94 85 LYS B O 1
ATOM 2105 N N . GLY B 1 86 ? 5.688 -7.945 12.258 1 95.5 86 GLY B N 1
ATOM 2106 C CA . GLY B 1 86 ? 5.41 -9.336 11.938 1 95.5 86 GLY B CA 1
ATOM 2107 C C . GLY B 1 86 ? 3.938 -9.688 12.047 1 95.5 86 GLY B C 1
ATOM 2108 O O . GLY B 1 86 ? 3.588 -10.773 12.508 1 95.5 86 GLY B O 1
ATOM 2109 N N . SER B 1 87 ? 3.127 -8.742 11.688 1 96.25 87 SER B N 1
ATOM 2110 C CA . SER B 1 87 ? 1.693 -8.953 11.844 1 96.25 87 SER B CA 1
ATOM 2111 C C . SER B 1 87 ? 1.14 -9.844 10.742 1 96.25 87 SER B C 1
ATOM 2113 O O . SER B 1 87 ? 0.087 -10.469 10.906 1 96.25 87 SER B O 1
ATOM 2115 N N . ASN B 1 88 ? 1.745 -9.867 9.57 1 97.5 88 ASN B N 1
ATOM 2116 C CA . ASN B 1 88 ? 1.351 -10.664 8.414 1 97.5 88 ASN B CA 1
ATOM 2117 C C . ASN B 1 88 ? -0.06 -10.312 7.949 1 97.5 88 ASN B C 1
ATOM 2119 O O . ASN B 1 88 ? -0.771 -11.164 7.414 1 97.5 88 ASN B O 1
ATOM 2123 N N . ASN B 1 89 ? -0.482 -9.117 8.25 1 97.5 89 ASN B N 1
ATOM 2124 C CA . ASN B 1 89 ? -1.854 -8.734 7.926 1 97.5 89 ASN B CA 1
ATOM 2125 C C . ASN B 1 89 ? -1.922 -7.902 6.652 1 97.5 89 ASN B C 1
ATOM 2127 O O . ASN B 1 89 ? -2.973 -7.348 6.324 1 97.5 89 ASN B O 1
ATOM 2131 N N . PHE B 1 90 ? -0.846 -7.746 5.988 1 98 90 PHE B N 1
ATOM 2132 C CA . PHE B 1 90 ? -0.775 -7.152 4.66 1 98 90 PHE B CA 1
ATOM 2133 C C . PHE B 1 90 ? 0.491 -7.594 3.936 1 98 90 PHE B C 1
ATOM 2135 O O . PHE B 1 90 ? 1.413 -8.125 4.555 1 98 90 PHE B O 1
ATOM 2142 N N . THR B 1 91 ? 0.492 -7.434 2.662 1 97.88 91 THR B N 1
ATOM 2143 C CA . THR B 1 91 ? 1.634 -7.73 1.804 1 97.88 91 THR B CA 1
ATOM 2144 C C . THR B 1 91 ? 1.906 -6.57 0.851 1 97.88 91 THR B C 1
ATOM 2146 O O . THR B 1 91 ? 0.976 -5.992 0.284 1 97.88 91 THR B O 1
ATOM 2149 N N . LEU B 1 92 ? 3.148 -6.125 0.787 1 98.81 92 LEU B N 1
ATOM 2150 C CA . LEU B 1 92 ? 3.576 -5.273 -0.319 1 98.81 92 LEU B CA 1
ATOM 2151 C C . LEU B 1 92 ? 3.803 -6.098 -1.581 1 98.81 92 LEU B C 1
ATOM 2153 O O . LEU B 1 92 ? 4.738 -6.902 -1.645 1 98.81 92 LEU B O 1
ATOM 2157 N N . TYR B 1 93 ? 2.984 -5.844 -2.594 1 98.38 93 TYR B N 1
ATOM 2158 C CA . TYR B 1 93 ? 2.93 -6.723 -3.758 1 98.38 93 TYR B CA 1
ATOM 2159 C C . TYR B 1 93 ? 3.611 -6.078 -4.957 1 98.38 93 TYR B C 1
ATOM 2161 O O . TYR B 1 93 ? 3.242 -4.977 -5.375 1 98.38 93 TYR B O 1
ATOM 2169 N N . PHE B 1 94 ? 4.609 -6.797 -5.5 1 98.69 94 PHE B N 1
ATOM 2170 C CA . PHE B 1 94 ? 5.371 -6.363 -6.668 1 98.69 94 PHE B CA 1
ATOM 2171 C C . PHE B 1 94 ? 5.254 -7.387 -7.793 1 98.69 94 PHE B C 1
ATOM 2173 O O . PHE B 1 94 ? 4.957 -8.555 -7.547 1 98.69 94 PHE B O 1
ATOM 2180 N N . GLU B 1 95 ? 5.574 -6.895 -8.992 1 98.5 95 GLU B N 1
ATOM 2181 C CA . GLU B 1 95 ? 5.652 -7.773 -10.156 1 98.5 95 GLU B CA 1
ATOM 2182 C C . GLU B 1 95 ? 6.859 -7.434 -11.023 1 98.5 95 GLU B C 1
ATOM 2184 O O . GLU B 1 95 ? 7.344 -6.301 -11.008 1 98.5 95 GLU B O 1
ATOM 2189 N N . THR B 1 96 ? 7.285 -8.414 -11.719 1 98.62 96 THR B N 1
ATOM 2190 C CA . THR B 1 96 ? 8.367 -8.203 -12.68 1 98.62 96 THR B CA 1
ATOM 2191 C C . THR B 1 96 ? 8.164 -9.062 -13.922 1 98.62 96 THR B C 1
ATOM 2193 O O . THR B 1 96 ? 7.57 -10.141 -13.844 1 98.62 96 THR B O 1
ATOM 2196 N N . ALA B 1 97 ? 8.656 -8.57 -15.008 1 97.5 97 ALA B N 1
ATOM 2197 C CA . ALA B 1 97 ? 8.609 -9.328 -16.25 1 97.5 97 ALA B CA 1
ATOM 2198 C C . ALA B 1 97 ? 9.773 -10.312 -16.344 1 97.5 97 ALA B C 1
ATOM 2200 O O . ALA B 1 97 ? 9.727 -11.266 -17.125 1 97.5 97 ALA B O 1
ATOM 2201 N N . ASP B 1 98 ? 10.805 -10.047 -15.617 1 97.44 98 ASP B N 1
ATOM 2202 C CA . ASP B 1 98 ? 11.984 -10.906 -15.609 1 97.44 98 ASP B CA 1
ATOM 2203 C C . ASP B 1 98 ? 12.164 -11.578 -14.242 1 97.44 98 ASP B C 1
ATOM 2205 O O . ASP B 1 98 ? 13.141 -11.32 -13.539 1 97.44 98 ASP B O 1
ATOM 2209 N N . PHE B 1 99 ? 11.305 -12.5 -14 1 98.19 99 PHE B N 1
ATOM 2210 C CA . PHE B 1 99 ? 11.227 -13.141 -12.695 1 98.19 99 PHE B CA 1
ATOM 2211 C C . PHE B 1 99 ? 12.484 -13.961 -12.414 1 98.19 99 PHE B C 1
ATOM 2213 O O . PHE B 1 99 ? 12.992 -13.969 -11.289 1 98.19 99 PHE B O 1
ATOM 2220 N N . ASP B 1 100 ? 13.055 -14.664 -13.438 1 97.19 100 ASP B N 1
ATOM 2221 C CA . ASP B 1 100 ? 14.227 -15.516 -13.242 1 97.19 100 ASP B CA 1
ATOM 2222 C C . ASP B 1 100 ? 15.438 -14.688 -12.805 1 97.19 100 ASP B C 1
ATOM 2224 O O . ASP B 1 100 ? 16.141 -15.07 -11.867 1 97.19 100 ASP B O 1
ATOM 2228 N N . SER B 1 101 ? 15.625 -13.602 -13.477 1 97.38 101 SER B N 1
ATOM 2229 C CA . SER B 1 101 ? 16.734 -12.742 -13.102 1 97.38 101 SER B CA 1
ATOM 2230 C C . SER B 1 101 ? 16.562 -12.188 -11.688 1 97.38 101 SER B C 1
ATOM 2232 O O . SER B 1 101 ? 17.516 -12.07 -10.93 1 97.38 101 SER B O 1
ATOM 2234 N N . PHE B 1 102 ? 15.352 -11.82 -11.383 1 97.88 102 PHE B N 1
ATOM 2235 C CA . PHE B 1 102 ? 15.086 -11.305 -10.047 1 97.88 102 PHE B CA 1
ATOM 2236 C C . PHE B 1 102 ? 15.383 -12.352 -8.984 1 97.88 102 PHE B C 1
ATOM 2238 O O . PHE B 1 102 ? 16.078 -12.07 -8.008 1 97.88 102 PHE B O 1
ATOM 2245 N N . ALA B 1 103 ? 14.82 -13.539 -9.195 1 97.38 103 ALA B N 1
ATOM 2246 C CA . ALA B 1 103 ? 15.039 -14.633 -8.258 1 97.38 103 ALA B CA 1
ATOM 2247 C C . ALA B 1 103 ? 16.531 -14.914 -8.07 1 97.38 103 ALA B C 1
ATOM 2249 O O . ALA B 1 103 ? 16.984 -15.172 -6.957 1 97.38 103 ALA B O 1
ATOM 2250 N N . GLU B 1 104 ? 17.25 -14.891 -9.125 1 96.31 104 GLU B N 1
ATOM 2251 C CA . GLU B 1 104 ? 18.688 -15.094 -9.055 1 96.31 104 GLU B CA 1
ATOM 2252 C C . GLU B 1 104 ? 19.359 -13.992 -8.234 1 96.31 104 GLU B C 1
ATOM 2254 O O . GLU B 1 104 ? 20.266 -14.273 -7.445 1 96.31 104 GLU B O 1
ATOM 2259 N N . ASN B 1 105 ? 18.875 -12.797 -8.43 1 95.44 105 ASN B N 1
ATOM 2260 C CA . ASN B 1 105 ? 19.453 -11.664 -7.715 1 95.44 105 ASN B CA 1
ATOM 2261 C C . ASN B 1 105 ? 19.234 -11.781 -6.207 1 95.44 105 ASN B C 1
ATOM 2263 O O . ASN B 1 105 ? 20.047 -11.297 -5.418 1 95.44 105 ASN B O 1
ATOM 2267 N N . LEU B 1 106 ? 18.188 -12.414 -5.773 1 96.12 106 LEU B N 1
ATOM 2268 C CA . LEU B 1 106 ? 17.859 -12.539 -4.355 1 96.12 106 LEU B CA 1
ATOM 2269 C C . LEU B 1 106 ? 18.953 -13.32 -3.619 1 96.12 106 LEU B C 1
ATOM 2271 O O . LEU B 1 106 ? 19.109 -13.18 -2.404 1 96.12 106 LEU B O 1
ATOM 2275 N N . LYS B 1 107 ? 19.641 -14.148 -4.297 1 94.19 107 LYS B N 1
ATOM 2276 C CA . LYS B 1 107 ? 20.672 -14.992 -3.695 1 94.19 107 LYS B CA 1
ATOM 2277 C C . LYS B 1 107 ? 21.812 -14.141 -3.135 1 94.19 107 LYS B C 1
ATOM 2279 O O . LYS B 1 107 ? 22.609 -14.625 -2.332 1 94.19 107 LYS B O 1
ATOM 2284 N N . ASN B 1 108 ? 21.859 -12.93 -3.557 1 93.94 108 ASN B N 1
ATOM 2285 C CA . ASN B 1 108 ? 22.906 -12.008 -3.105 1 93.94 108 ASN B CA 1
ATOM 2286 C C . ASN B 1 108 ? 22.547 -11.391 -1.753 1 93.94 108 ASN B C 1
ATOM 2288 O O . ASN B 1 108 ? 23.359 -10.664 -1.173 1 93.94 108 ASN B O 1
ATOM 2292 N N . TYR B 1 109 ? 21.359 -11.688 -1.271 1 94.44 109 TYR B N 1
ATOM 2293 C CA . TYR B 1 109 ? 20.891 -11.094 -0.021 1 94.44 109 TYR B CA 1
ATOM 2294 C C . TYR B 1 109 ? 20.547 -12.18 0.998 1 94.44 109 TYR B C 1
ATOM 2296 O O . TYR B 1 109 ? 20.141 -13.281 0.628 1 94.44 109 TYR B O 1
ATOM 2304 N N . ASP B 1 110 ? 20.812 -11.883 2.211 1 95.12 110 ASP B N 1
ATOM 2305 C CA . ASP B 1 110 ? 20.375 -12.742 3.307 1 95.12 110 ASP B CA 1
ATOM 2306 C C . ASP B 1 110 ? 18.984 -12.359 3.793 1 95.12 110 ASP B C 1
ATOM 2308 O O . ASP B 1 110 ? 18.828 -11.484 4.645 1 95.12 110 ASP B O 1
ATOM 2312 N N . LEU B 1 111 ? 18 -13.008 3.258 1 96.69 111 LEU B N 1
ATOM 2313 C CA . LEU B 1 111 ? 16.609 -12.664 3.527 1 96.69 111 LEU B CA 1
ATOM 2314 C C . LEU B 1 111 ? 15.906 -13.789 4.289 1 96.69 111 LEU B C 1
ATOM 2316 O O . LEU B 1 111 ? 16.281 -14.961 4.156 1 96.69 111 LEU B O 1
ATOM 2320 N N . GLU B 1 112 ? 15.062 -13.469 5.148 1 97.44 112 GLU B N 1
ATOM 2321 C CA . GLU B 1 112 ? 14.117 -14.43 5.715 1 97.44 112 GLU B CA 1
ATOM 2322 C C . GLU B 1 112 ? 12.898 -14.602 4.82 1 97.44 112 GLU B C 1
ATOM 2324 O O . GLU B 1 112 ? 12.141 -13.656 4.605 1 97.44 112 GLU B O 1
ATOM 2329 N N . TYR B 1 113 ? 12.672 -15.789 4.352 1 97.19 113 TYR B N 1
ATOM 2330 C CA . TYR B 1 113 ? 11.625 -16.031 3.371 1 97.19 113 TYR B CA 1
ATOM 2331 C C . TYR B 1 113 ? 10.328 -16.453 4.051 1 97.19 113 TYR B C 1
ATOM 2333 O O . TYR B 1 113 ? 10.352 -17.219 5.023 1 97.19 113 TYR B O 1
ATOM 2341 N N . VAL B 1 114 ? 9.266 -15.875 3.592 1 96.56 114 VAL B N 1
ATOM 2342 C CA . VAL B 1 114 ? 7.941 -16.406 3.904 1 96.56 114 VAL B CA 1
ATOM 2343 C C . VAL B 1 114 ? 7.711 -17.703 3.141 1 96.56 114 VAL B C 1
ATOM 2345 O O . VAL B 1 114 ? 7.289 -18.703 3.723 1 96.56 114 VAL B O 1
ATOM 2348 N N . HIS B 1 115 ? 8 -17.703 1.895 1 95.19 115 HIS B N 1
ATOM 2349 C CA . HIS B 1 115 ? 8.086 -18.906 1.07 1 95.19 115 HIS B CA 1
ATOM 2350 C C . HIS B 1 115 ? 9.07 -18.719 -0.079 1 95.19 115 HIS B C 1
ATOM 2352 O O . HIS B 1 115 ? 9.203 -17.609 -0.609 1 95.19 115 HIS B O 1
ATOM 2358 N N . ASP B 1 116 ? 9.641 -19.859 -0.484 1 95.94 116 ASP B N 1
ATOM 2359 C CA . ASP B 1 116 ? 10.508 -19.859 -1.657 1 95.94 116 ASP B CA 1
ATOM 2360 C C . ASP B 1 116 ? 9.695 -19.75 -2.943 1 95.94 116 ASP B C 1
ATOM 2362 O O . ASP B 1 116 ? 8.461 -19.672 -2.9 1 95.94 116 ASP B O 1
ATOM 2366 N N . VAL B 1 117 ? 10.484 -19.688 -4.066 1 97.25 117 VAL B N 1
ATOM 2367 C CA . VAL B 1 117 ? 9.82 -19.594 -5.363 1 97.25 117 VAL B CA 1
ATOM 2368 C C . VAL B 1 117 ? 8.859 -20.766 -5.531 1 97.25 117 VAL B C 1
ATOM 2370 O O . VAL B 1 117 ? 9.234 -21.922 -5.289 1 97.25 117 VAL B O 1
ATOM 2373 N N . PHE B 1 118 ? 7.629 -20.422 -5.855 1 94.75 118 PHE B N 1
ATOM 2374 C CA . PHE B 1 118 ? 6.684 -21.469 -6.246 1 94.75 118 PHE B CA 1
ATOM 2375 C C . PHE B 1 118 ? 5.68 -20.938 -7.262 1 94.75 118 PHE B C 1
ATOM 2377 O O . PHE B 1 118 ? 5.617 -19.719 -7.508 1 94.75 118 PHE B O 1
ATOM 2384 N N . GLU B 1 119 ? 4.965 -21.828 -7.875 1 96.06 119 GLU B N 1
ATOM 2385 C CA . GLU B 1 119 ? 3.961 -21.484 -8.875 1 96.06 119 GLU B CA 1
ATOM 2386 C C . GLU B 1 119 ? 2.549 -21.672 -8.336 1 96.06 119 GLU B C 1
ATOM 2388 O O . GLU B 1 119 ? 2.205 -22.766 -7.867 1 96.06 119 GLU B O 1
ATOM 2393 N N . PHE B 1 120 ? 1.754 -20.625 -8.406 1 93.38 120 PHE B N 1
ATOM 2394 C CA . PHE B 1 120 ? 0.361 -20.75 -7.996 1 93.38 120 PHE B CA 1
ATOM 2395 C C . PHE B 1 120 ? -0.439 -21.562 -9.008 1 93.38 120 PHE B C 1
ATOM 2397 O O . PHE B 1 120 ? 0.047 -21.844 -10.102 1 93.38 120 PHE B O 1
ATOM 2404 N N . ASP B 1 121 ? -1.676 -21.875 -8.625 1 91.12 121 ASP B N 1
ATOM 2405 C CA . ASP B 1 121 ? -2.537 -22.688 -9.469 1 91.12 121 ASP B CA 1
ATOM 2406 C C . ASP B 1 121 ? -2.818 -22 -10.805 1 91.12 121 ASP B C 1
ATOM 2408 O O . ASP B 1 121 ? -2.955 -22.672 -11.836 1 91.12 121 ASP B O 1
ATOM 2412 N N . TRP B 1 122 ? -2.832 -20.75 -10.742 1 93.38 122 TRP B N 1
ATOM 2413 C CA . TRP B 1 122 ? -3.15 -20 -11.953 1 93.38 122 TRP B CA 1
ATOM 2414 C C . TRP B 1 122 ? -1.896 -19.75 -12.789 1 93.38 122 TRP B C 1
ATOM 2416 O O . TRP B 1 122 ? -1.927 -18.984 -13.75 1 93.38 122 TRP B O 1
ATOM 2426 N N . GLY B 1 123 ? -0.765 -20.25 -12.359 1 96.19 123 GLY B N 1
ATOM 2427 C CA . GLY B 1 123 ? 0.427 -20.297 -13.188 1 96.19 123 GLY B CA 1
ATOM 2428 C C . GLY B 1 123 ? 1.446 -19.234 -12.836 1 96.19 123 GLY B C 1
ATOM 2429 O O . GLY B 1 123 ? 2.566 -19.25 -13.352 1 96.19 123 GLY B O 1
ATOM 2430 N N . GLN B 1 124 ? 1.13 -18.344 -12.031 1 97.38 124 GLN B N 1
ATOM 2431 C CA . GLN B 1 124 ? 2.016 -17.25 -11.656 1 97.38 124 GLN B CA 1
ATOM 2432 C C . GLN B 1 124 ? 3.059 -17.703 -10.641 1 97.38 124 GLN B C 1
ATOM 2434 O O . GLN B 1 124 ? 2.717 -18.297 -9.617 1 97.38 124 GLN B O 1
ATOM 2439 N N . ARG B 1 125 ? 4.332 -17.5 -10.93 1 98.06 125 ARG B N 1
ATOM 2440 C CA . ARG B 1 125 ? 5.379 -17.766 -9.945 1 98.06 125 ARG B CA 1
ATOM 2441 C C . ARG B 1 125 ? 5.566 -16.562 -9.016 1 98.06 125 ARG B C 1
ATOM 2443 O O . ARG B 1 125 ? 5.406 -15.414 -9.445 1 98.06 125 ARG B O 1
ATOM 2450 N N . SER B 1 126 ? 5.934 -16.828 -7.832 1 97.75 126 SER B N 1
ATOM 2451 C CA . SER B 1 126 ? 6.133 -15.781 -6.836 1 97.75 126 SER B CA 1
ATOM 2452 C C . SER B 1 126 ? 7.188 -16.188 -5.809 1 97.75 126 SER B C 1
ATOM 2454 O O . SER B 1 126 ? 7.531 -17.359 -5.695 1 97.75 126 SER B O 1
ATOM 2456 N N . VAL B 1 127 ? 7.746 -15.266 -5.16 1 98.25 127 VAL B N 1
ATOM 2457 C CA . VAL B 1 127 ? 8.594 -15.414 -3.98 1 98.25 127 VAL B CA 1
ATOM 2458 C C . VAL B 1 127 ? 8.227 -14.344 -2.947 1 98.25 127 VAL B C 1
ATOM 2460 O O . VAL B 1 127 ? 7.902 -13.211 -3.305 1 98.25 127 VAL B O 1
ATOM 2463 N N . SER B 1 128 ? 8.203 -14.711 -1.717 1 97.75 128 SER B N 1
ATOM 2464 C CA . SER B 1 128 ? 7.824 -13.805 -0.637 1 97.75 128 SER B CA 1
ATOM 2465 C C . SER B 1 128 ? 8.836 -13.852 0.502 1 97.75 128 SER B C 1
ATOM 2467 O O . SER B 1 128 ? 9.32 -14.922 0.875 1 97.75 128 SER B O 1
ATOM 2469 N N . PHE B 1 129 ? 9.172 -12.711 1.028 1 98.19 129 PHE B N 1
ATOM 2470 C CA . PHE B 1 129 ? 10.148 -12.594 2.104 1 98.19 129 PHE B CA 1
ATOM 2471 C C . PHE B 1 129 ? 9.836 -11.398 2.996 1 98.19 129 PHE B C 1
ATOM 2473 O O . PHE B 1 129 ? 8.984 -10.578 2.662 1 98.19 129 PHE B O 1
ATOM 2480 N N . TYR B 1 130 ? 10.453 -11.336 4.152 1 98.5 130 TYR B N 1
ATOM 2481 C CA . TYR B 1 130 ? 10.281 -10.227 5.082 1 98.5 130 TYR B CA 1
ATOM 2482 C C . TYR B 1 130 ? 11.305 -9.133 4.82 1 98.5 130 TYR B C 1
ATOM 2484 O O . TYR B 1 130 ? 12.461 -9.422 4.492 1 98.5 130 TYR B O 1
ATOM 2492 N N . ASP B 1 131 ? 10.828 -7.875 4.918 1 98.5 131 ASP B N 1
ATOM 2493 C CA . ASP B 1 131 ? 11.805 -6.789 4.938 1 98.5 131 ASP B CA 1
ATOM 2494 C C . ASP B 1 131 ? 12.469 -6.672 6.309 1 98.5 131 ASP B C 1
ATOM 2496 O O . ASP B 1 131 ? 12.344 -7.57 7.145 1 98.5 131 ASP B O 1
ATOM 2500 N N . LEU B 1 132 ? 13.195 -5.617 6.59 1 98.06 132 LEU B N 1
ATOM 2501 C CA . LEU B 1 132 ? 13.984 -5.461 7.805 1 98.06 132 LEU B CA 1
ATOM 2502 C C . LEU B 1 132 ? 13.086 -5.277 9.023 1 98.06 132 LEU B C 1
ATOM 2504 O O . LEU B 1 132 ? 13.531 -5.438 10.156 1 98.06 132 LEU B O 1
ATOM 2508 N N . ASP B 1 133 ? 11.828 -4.91 8.812 1 98.38 133 ASP B N 1
ATOM 2509 C CA . ASP B 1 133 ? 10.898 -4.633 9.906 1 98.38 133 ASP B CA 1
ATOM 2510 C C . ASP B 1 133 ? 9.758 -5.645 9.93 1 98.38 133 ASP B C 1
ATOM 2512 O O . ASP B 1 133 ? 8.695 -5.375 10.484 1 98.38 133 ASP B O 1
ATOM 2516 N N . ASP B 1 134 ? 9.945 -6.746 9.188 1 98.25 134 ASP B N 1
ATOM 2517 C CA . ASP B 1 134 ? 9.062 -7.91 9.188 1 98.25 134 ASP B CA 1
ATOM 2518 C C . ASP B 1 134 ? 7.766 -7.613 8.438 1 98.25 134 ASP B C 1
ATOM 2520 O O . ASP B 1 134 ? 6.707 -8.148 8.773 1 98.25 134 ASP B O 1
ATOM 2524 N N . HIS B 1 135 ? 7.805 -6.668 7.535 1 98.62 135 HIS B N 1
ATOM 2525 C CA . HIS B 1 135 ? 6.734 -6.562 6.547 1 98.62 135 HIS B CA 1
ATOM 2526 C C . HIS B 1 135 ? 6.891 -7.609 5.449 1 98.62 135 HIS B C 1
ATOM 2528 O O . HIS B 1 135 ? 8.008 -7.875 4.996 1 98.62 135 HIS B O 1
ATOM 2534 N N . VAL B 1 136 ? 5.793 -8.125 4.996 1 98.38 136 VAL B N 1
ATOM 2535 C CA . VAL B 1 136 ? 5.84 -9.117 3.93 1 98.38 136 VAL B CA 1
ATOM 2536 C C . VAL B 1 136 ? 5.984 -8.422 2.578 1 98.38 136 VAL B C 1
ATOM 2538 O O . VAL B 1 136 ? 5.207 -7.523 2.25 1 98.38 136 VAL B O 1
ATOM 2541 N N . VAL B 1 137 ? 6.938 -8.82 1.808 1 98.62 137 VAL B N 1
ATOM 2542 C CA . VAL B 1 137 ? 7.176 -8.383 0.436 1 98.62 137 VAL B CA 1
ATOM 2543 C C . VAL B 1 137 ? 6.996 -9.555 -0.52 1 98.62 137 VAL B C 1
ATOM 2545 O O . VAL B 1 137 ? 7.582 -10.625 -0.319 1 98.62 137 VAL B O 1
ATOM 2548 N N . ASP B 1 138 ? 6.195 -9.375 -1.471 1 98.38 138 ASP B N 1
ATOM 2549 C CA . ASP B 1 138 ? 5.965 -10.422 -2.465 1 98.38 138 ASP B CA 1
ATOM 2550 C C . ASP B 1 138 ? 6.266 -9.914 -3.873 1 98.38 138 ASP B C 1
ATOM 2552 O O . ASP B 1 138 ? 5.816 -8.836 -4.258 1 98.38 138 ASP B O 1
ATOM 2556 N N . VAL B 1 139 ? 7.051 -10.656 -4.617 1 98.56 139 VAL B N 1
ATOM 2557 C CA . VAL B 1 139 ? 7.34 -10.336 -6.008 1 98.56 139 VAL B CA 1
ATOM 2558 C C . VAL B 1 139 ? 6.91 -11.492 -6.91 1 98.56 139 VAL B C 1
ATOM 2560 O O . VAL B 1 139 ? 7.375 -12.617 -6.738 1 98.56 139 VAL B O 1
ATOM 2563 N N . SER B 1 140 ? 6.098 -11.172 -7.832 1 98.31 140 SER B N 1
ATOM 2564 C CA . SER B 1 140 ? 5.535 -12.188 -8.711 1 98.31 140 SER B CA 1
ATOM 2565 C C . SER B 1 140 ? 5.801 -11.867 -10.18 1 98.31 140 SER B C 1
ATOM 2567 O O . SER B 1 140 ? 6.195 -10.742 -10.508 1 98.31 140 SER B O 1
ATOM 2569 N N . GLU B 1 141 ? 5.555 -12.898 -10.992 1 98.31 141 GLU B N 1
ATOM 2570 C CA . GLU B 1 141 ? 5.551 -12.664 -12.43 1 98.31 141 GLU B CA 1
ATOM 2571 C C . GLU B 1 141 ? 4.406 -11.742 -12.844 1 98.31 141 GLU B C 1
ATOM 2573 O O . GLU B 1 141 ? 3.295 -11.852 -12.312 1 98.31 141 GLU B O 1
ATOM 2578 N N . LYS B 1 142 ? 4.754 -10.859 -13.789 1 97.88 142 LYS B N 1
ATOM 2579 C CA . LYS B 1 142 ? 3.633 -10.172 -14.414 1 97.88 142 LYS B CA 1
ATOM 2580 C C . LYS B 1 142 ? 2.705 -11.156 -15.117 1 97.88 142 LYS B C 1
ATOM 2582 O O . LYS B 1 142 ? 3.168 -12.102 -15.758 1 97.88 142 LYS B O 1
ATOM 2587 N N . MET B 1 143 ? 1.434 -10.852 -14.992 1 95.94 143 MET B N 1
ATOM 2588 C CA . MET B 1 143 ? 0.483 -11.781 -15.602 1 95.94 143 MET B CA 1
ATOM 2589 C C . MET B 1 143 ? 0.63 -11.789 -17.125 1 95.94 143 MET B C 1
ATOM 2591 O O . MET B 1 143 ? 0.423 -12.828 -17.766 1 95.94 143 MET B O 1
ATOM 2595 N N . GLU B 1 144 ? 0.979 -10.695 -17.672 1 97.25 144 GLU B N 1
ATOM 2596 C CA . GLU B 1 144 ? 1.254 -10.672 -19.109 1 97.25 144 GLU B CA 1
ATOM 2597 C C . GLU B 1 144 ? 2.279 -11.742 -19.484 1 97.25 144 GLU B C 1
ATOM 2599 O O . GLU B 1 144 ? 2.123 -12.43 -20.5 1 97.25 144 GLU B O 1
ATOM 2604 N N . THR B 1 145 ? 3.279 -11.875 -18.719 1 97.69 145 THR B N 1
ATOM 2605 C CA . THR B 1 145 ? 4.324 -12.859 -18.953 1 97.69 145 THR B CA 1
ATOM 2606 C C . THR B 1 145 ? 3.773 -14.273 -18.797 1 97.69 145 THR B C 1
ATOM 2608 O O . THR B 1 145 ? 4.109 -15.172 -19.578 1 97.69 145 THR B O 1
ATOM 2611 N N . VAL B 1 146 ? 2.936 -14.508 -17.844 1 98 146 VAL B N 1
ATOM 2612 C CA . VAL B 1 146 ? 2.314 -15.805 -17.594 1 98 146 VAL B CA 1
ATOM 2613 C C . VAL B 1 146 ? 1.457 -16.203 -18.797 1 98 146 VAL B C 1
ATOM 2615 O O . VAL B 1 146 ? 1.555 -17.328 -19.297 1 98 146 VAL B O 1
ATOM 2618 N N . ILE B 1 147 ? 0.692 -15.289 -19.234 1 98.06 147 ILE B N 1
ATOM 2619 C CA . ILE B 1 147 ? -0.224 -15.523 -20.359 1 98.06 147 ILE B CA 1
ATOM 2620 C C . ILE B 1 147 ? 0.571 -15.852 -21.609 1 98.06 147 ILE B C 1
ATOM 2622 O O . ILE B 1 147 ? 0.255 -16.812 -22.312 1 98.06 147 ILE B O 1
ATOM 2626 N N . LYS B 1 148 ? 1.597 -15.133 -21.875 1 98.12 148 LYS B N 1
ATOM 2627 C CA . LYS B 1 148 ? 2.443 -15.391 -23.047 1 98.12 148 LYS B CA 1
ATOM 2628 C C . LYS B 1 148 ? 3.127 -16.75 -22.938 1 98.12 148 LYS B C 1
ATOM 2630 O O . LYS B 1 148 ? 3.277 -17.453 -23.953 1 98.12 148 LYS B O 1
ATOM 2635 N N . ARG B 1 149 ? 3.559 -17.078 -21.766 1 97.5 149 ARG B N 1
ATOM 2636 C CA . ARG B 1 149 ? 4.168 -18.375 -21.531 1 97.5 149 ARG B CA 1
ATOM 2637 C C . ARG B 1 149 ? 3.182 -19.5 -21.844 1 97.5 149 ARG B C 1
ATOM 2639 O O . ARG B 1 149 ? 3.531 -20.484 -22.516 1 97.5 149 ARG B O 1
ATOM 2646 N N . PHE B 1 150 ? 1.929 -19.344 -21.375 1 98.06 150 PHE B N 1
ATOM 2647 C CA . PHE B 1 150 ? 0.907 -20.359 -21.641 1 98.06 150 PHE B CA 1
ATOM 2648 C C . PHE B 1 150 ? 0.618 -20.469 -23.125 1 98.06 150 PHE B C 1
ATOM 2650 O O . PHE B 1 150 ? 0.479 -21.562 -23.656 1 98.06 150 PHE B O 1
ATOM 2657 N N . ALA B 1 151 ? 0.527 -19.344 -23.797 1 98.19 151 ALA B N 1
ATOM 2658 C CA . ALA B 1 151 ? 0.313 -19.344 -25.25 1 98.19 151 ALA B CA 1
ATOM 2659 C C . ALA B 1 151 ? 1.447 -20.062 -25.969 1 98.19 151 ALA B C 1
ATOM 2661 O O . ALA B 1 151 ? 1.206 -20.844 -26.891 1 98.19 151 ALA B O 1
ATOM 2662 N N . ALA B 1 152 ? 2.627 -19.812 -25.562 1 97.75 152 ALA B N 1
ATOM 2663 C CA . ALA B 1 152 ? 3.801 -20.438 -26.172 1 97.75 152 ALA B CA 1
ATOM 2664 C C . ALA B 1 152 ? 3.791 -21.938 -25.969 1 97.75 152 ALA B C 1
ATOM 2666 O O . ALA B 1 152 ? 4.391 -22.688 -26.734 1 97.75 152 ALA B O 1
ATOM 2667 N N . GLN B 1 153 ? 3.092 -22.391 -24.969 1 97.69 153 GLN B N 1
ATOM 2668 C CA . GLN B 1 153 ? 2.992 -23.812 -24.641 1 97.69 153 GLN B CA 1
ATOM 2669 C C . GLN B 1 153 ? 1.827 -24.453 -25.375 1 97.69 153 GLN B C 1
ATOM 2671 O O . GLN B 1 153 ? 1.552 -25.641 -25.188 1 97.69 153 GLN B O 1
ATOM 2676 N N . GLY B 1 154 ? 1.066 -23.594 -26.125 1 97.75 154 GLY B N 1
ATOM 2677 C CA . GLY B 1 154 ? 0.055 -24.141 -27 1 97.75 154 GLY B CA 1
ATOM 2678 C C . GLY B 1 154 ? -1.359 -23.953 -26.484 1 97.75 154 GLY B C 1
ATOM 2679 O O . GLY B 1 154 ? -2.318 -24.438 -27.094 1 97.75 154 GLY B O 1
ATOM 2680 N N . MET B 1 155 ? -1.562 -23.25 -25.391 1 98.19 155 MET B N 1
ATOM 2681 C CA . MET B 1 155 ? -2.904 -23.016 -24.875 1 98.19 155 MET B CA 1
ATOM 2682 C C . MET B 1 155 ? -3.631 -21.969 -25.703 1 98.19 155 MET B C 1
ATOM 2684 O O . MET B 1 155 ? -3.027 -20.969 -26.125 1 98.19 155 MET B O 1
ATOM 2688 N N . THR B 1 156 ? -4.93 -22.156 -25.891 1 98.25 156 THR B N 1
ATOM 2689 C CA . THR B 1 156 ? -5.766 -21.156 -26.562 1 98.25 156 THR B CA 1
ATOM 2690 C C . THR B 1 156 ? -6.137 -20.031 -25.594 1 98.25 156 THR B C 1
ATOM 2692 O O . THR B 1 156 ? -6.023 -20.188 -24.375 1 98.25 156 THR B O 1
ATOM 2695 N N . PRO B 1 157 ? -6.559 -18.875 -26.156 1 98.19 157 PRO B N 1
ATOM 2696 C CA . PRO B 1 157 ? -7.008 -17.781 -25.281 1 98.19 157 PRO B CA 1
ATOM 2697 C C . PRO B 1 157 ? -8.102 -18.219 -24.312 1 98.19 157 PRO B C 1
ATOM 2699 O O . PRO B 1 157 ? -8.102 -17.812 -23.156 1 98.19 157 PRO B O 1
ATOM 2702 N N . GLU B 1 158 ? -8.969 -19.062 -24.703 1 98.38 158 GLU B N 1
ATOM 2703 C CA . GLU B 1 158 ? -10.039 -19.562 -23.844 1 98.38 158 GLU B CA 1
ATOM 2704 C C . GLU B 1 158 ? -9.492 -20.422 -22.719 1 98.38 158 GLU B C 1
ATOM 2706 O O . GLU B 1 158 ? -9.953 -20.312 -21.578 1 98.38 158 GLU B O 1
ATOM 2711 N N . GLU B 1 159 ? -8.562 -21.25 -23.062 1 98.25 159 GLU B N 1
ATOM 2712 C CA . GLU B 1 159 ? -7.93 -22.094 -22.047 1 98.25 159 GLU B CA 1
ATOM 2713 C C . GLU B 1 159 ? -7.168 -21.234 -21.031 1 98.25 159 GLU B C 1
ATOM 2715 O O . GLU B 1 159 ? -7.188 -21.531 -19.828 1 98.25 159 GLU B O 1
ATOM 2720 N N . ILE B 1 160 ? -6.488 -20.266 -21.516 1 98.12 160 ILE B N 1
ATOM 2721 C CA . ILE B 1 160 ? -5.719 -19.375 -20.656 1 98.12 160 ILE B CA 1
ATOM 2722 C C . ILE B 1 160 ? -6.664 -18.609 -19.719 1 98.12 160 ILE B C 1
ATOM 2724 O O . ILE B 1 160 ? -6.395 -18.469 -18.531 1 98.12 160 ILE B O 1
ATOM 2728 N N . THR B 1 161 ? -7.77 -18.078 -20.25 1 97.25 161 THR B N 1
ATOM 2729 C CA . THR B 1 161 ? -8.789 -17.422 -19.438 1 97.25 161 THR B CA 1
ATOM 2730 C C . THR B 1 161 ? -9.289 -18.344 -18.328 1 97.25 161 THR B C 1
ATOM 2732 O O . THR B 1 161 ? -9.383 -17.938 -17.172 1 97.25 161 THR B O 1
ATOM 2735 N N . ALA B 1 162 ? -9.508 -19.547 -18.609 1 96.88 162 ALA B N 1
ATOM 2736 C CA . ALA B 1 162 ? -10 -20.516 -17.641 1 96.88 162 ALA B CA 1
ATOM 2737 C C . ALA B 1 162 ? -8.953 -20.797 -16.562 1 96.88 162 ALA B C 1
ATOM 2739 O O . ALA B 1 162 ? -9.289 -20.922 -15.383 1 96.88 162 ALA B O 1
ATOM 2740 N N . ARG B 1 163 ? -7.734 -20.844 -16.953 1 96.12 163 ARG B N 1
ATOM 2741 C CA . ARG B 1 163 ? -6.66 -21.203 -16.016 1 96.12 163 ARG B CA 1
ATOM 2742 C C . ARG B 1 163 ? -6.312 -20.016 -15.117 1 96.12 163 ARG B C 1
ATOM 2744 O O . ARG B 1 163 ? -6.062 -20.203 -13.922 1 96.12 163 ARG B O 1
ATOM 2751 N N . THR B 1 164 ? -6.258 -18.844 -15.625 1 94.25 164 THR B N 1
ATOM 2752 C CA . THR B 1 164 ? -5.758 -17.688 -14.898 1 94.25 164 THR B CA 1
ATOM 2753 C C . THR B 1 164 ? -6.898 -16.953 -14.203 1 94.25 164 THR B C 1
ATOM 2755 O O . THR B 1 164 ? -6.664 -16.094 -13.352 1 94.25 164 THR B O 1
ATOM 2758 N N . ASP B 1 165 ? -8.117 -17.203 -14.555 1 90.44 165 ASP B N 1
ATOM 2759 C CA . ASP B 1 165 ? -9.32 -16.531 -14.078 1 90.44 165 ASP B CA 1
ATOM 2760 C C . ASP B 1 165 ? -9.312 -15.055 -14.453 1 90.44 165 ASP B C 1
ATOM 2762 O O . ASP B 1 165 ? -9.883 -14.219 -13.7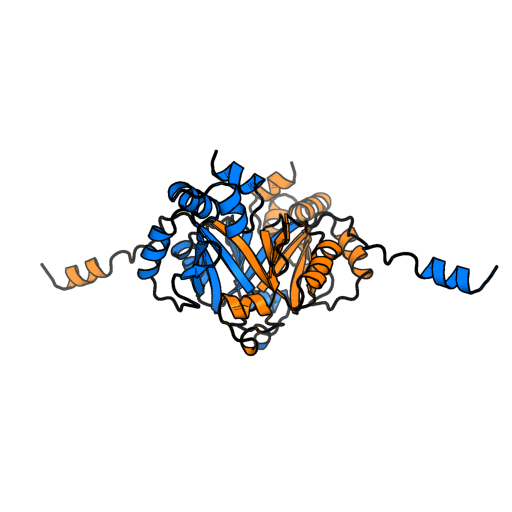42 1 90.44 165 ASP B O 1
ATOM 2766 N N . HIS B 1 166 ? -8.562 -14.688 -15.523 1 92.5 166 HIS B N 1
ATOM 2767 C CA . HIS B 1 166 ? -8.609 -13.336 -16.062 1 92.5 166 HIS B CA 1
ATOM 2768 C C . HIS B 1 166 ? -9.578 -13.25 -17.25 1 92.5 166 HIS B C 1
ATOM 2770 O O . HIS B 1 166 ? -9.75 -14.219 -17.984 1 92.5 166 HIS B O 1
ATOM 2776 N N . PRO B 1 167 ? -10.188 -12.07 -17.391 1 93.19 167 PRO B N 1
ATOM 2777 C CA . PRO B 1 167 ? -11.109 -11.914 -18.516 1 93.19 167 PRO B CA 1
ATOM 2778 C C . PRO B 1 167 ? -10.438 -12.133 -19.875 1 93.19 167 PRO B C 1
ATOM 2780 O O . PRO B 1 167 ? -9.281 -11.766 -20.062 1 93.19 167 PRO B O 1
ATOM 2783 N N . ILE B 1 168 ? -11.266 -12.664 -20.797 1 96.94 168 ILE B N 1
ATOM 2784 C CA . ILE B 1 168 ? -10.75 -13.016 -22.125 1 96.94 168 ILE B CA 1
ATOM 2785 C C . ILE B 1 168 ? -10.234 -11.766 -22.812 1 96.94 168 ILE B C 1
ATOM 2787 O O . ILE B 1 168 ? -9.258 -11.82 -23.562 1 96.94 168 ILE B O 1
ATOM 2791 N N . GLU B 1 169 ? -10.844 -10.641 -22.562 1 96.12 169 GLU B N 1
ATOM 2792 C CA . GLU B 1 169 ? -10.398 -9.391 -23.172 1 96.12 169 GLU B CA 1
ATOM 2793 C C . GLU B 1 169 ? -8.969 -9.047 -22.734 1 96.12 169 GLU B C 1
ATOM 2795 O O . GLU B 1 169 ? -8.172 -8.578 -23.547 1 96.12 169 GLU B O 1
ATOM 2800 N N . PHE B 1 170 ? -8.719 -9.289 -21.531 1 94.12 170 PHE B N 1
ATOM 2801 C CA . PHE B 1 170 ? -7.375 -9.039 -21.031 1 94.12 170 PHE B CA 1
ATOM 2802 C C . PHE B 1 170 ? -6.379 -10.023 -21.641 1 94.12 170 PHE B C 1
ATOM 2804 O O . PHE B 1 170 ? -5.297 -9.625 -22.078 1 94.12 170 PHE B O 1
ATOM 2811 N N . VAL B 1 171 ? -6.699 -11.289 -21.688 1 97.31 171 VAL B N 1
ATOM 2812 C CA . VAL B 1 171 ? -5.84 -12.32 -22.25 1 97.31 171 VAL B CA 1
ATOM 2813 C C . VAL B 1 171 ? -5.496 -11.977 -23.703 1 97.31 171 VAL B C 1
ATOM 2815 O O . VAL B 1 171 ? -4.324 -11.984 -24.078 1 97.31 171 VAL B O 1
ATOM 2818 N N . ASN B 1 172 ? -6.488 -11.562 -24.422 1 97.88 172 ASN B N 1
ATOM 2819 C CA . ASN B 1 172 ? -6.277 -11.203 -25.812 1 97.88 172 ASN B CA 1
ATOM 2820 C C . ASN B 1 172 ? -5.367 -9.984 -25.953 1 97.88 172 ASN B C 1
ATOM 2822 O O . ASN B 1 172 ? -4.551 -9.922 -26.875 1 97.88 172 ASN B O 1
ATOM 2826 N N . SER B 1 173 ? -5.48 -9.086 -25.047 1 97.44 173 SER B N 1
ATOM 2827 C CA . SER B 1 173 ? -4.652 -7.887 -25.109 1 97.44 173 SER B CA 1
ATOM 2828 C C . SER B 1 173 ? -3.184 -8.219 -24.859 1 97.44 173 SER B C 1
ATOM 2830 O O . SER B 1 173 ? -2.295 -7.527 -25.359 1 97.44 173 SER B O 1
ATOM 2832 N N . CYS B 1 174 ? -2.943 -9.211 -24.141 1 96.5 174 CYS B N 1
ATOM 2833 C CA . CYS B 1 174 ? -1.583 -9.617 -23.812 1 96.5 174 CYS B CA 1
ATOM 2834 C C . CYS B 1 174 ? -0.94 -10.352 -24.984 1 96.5 174 CYS B C 1
ATOM 2836 O O . CYS B 1 174 ? 0.285 -10.469 -25.062 1 96.5 174 CYS B O 1
ATOM 2838 N N . LEU B 1 175 ? -1.719 -10.891 -25.875 1 96.44 175 LEU B N 1
ATOM 2839 C CA . LEU B 1 175 ? -1.2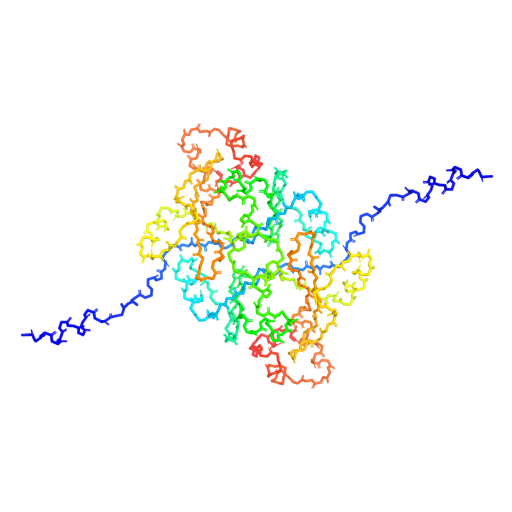2 -11.742 -26.953 1 96.44 175 LEU B CA 1
ATOM 2840 C C . LEU B 1 175 ? -1.061 -10.953 -28.25 1 96.44 175 LEU B C 1
ATOM 2842 O O . LEU B 1 175 ? -0.581 -11.484 -29.25 1 96.44 175 LEU B O 1
ATOM 2846 N N . LYS B 1 176 ? -1.504 -9.664 -28.281 1 87.88 176 LYS B N 1
ATOM 2847 C CA . LYS B 1 176 ? -1.312 -8.805 -29.438 1 87.88 176 LYS B CA 1
ATOM 2848 C C . LYS B 1 176 ? 0.097 -8.227 -29.469 1 87.88 176 LYS B C 1
ATOM 2850 O O . LYS B 1 176 ? 0.701 -7.996 -28.422 1 87.88 176 LYS B O 1
#

Radius of gyration: 23.27 Å; Cα contacts (8 Å, |Δi|>4): 633; chains: 2; bounding box: 107×60×51 Å

InterPro domains:
  IPR025870 Glyoxalase-like domain [PF12681] (25-144)
  IPR029068 Glyoxalase/Bleomycin resistance protein/Dihydroxybiphenyl dioxygenase [G3DSA:3.10.180.10] (24-176)
  IPR029068 Glyoxalase/Bleomycin resistance protein/Dihydroxybiphenyl dioxygenase [SSF54593] (25-139)

Nearest PDB structures (foldseek):
  4nvs-assembly1_A  TM=9.631E-01  e=1.791E-18  Clostridioides difficile 630
  2qnt-assembly1_A-2  TM=8.906E-01  e=6.385E-12  Agrobacterium fabrum str. C58
  3itw-assembly1_A-2  TM=7.599E-01  e=1.186E-06  Micromonospora sp. ML1
  2i7r-assembly1_B  TM=7.816E-01  e=1.263E-06  Streptococcus pneumoniae
  4hc5-assembly2_C  TM=7.485E-01  e=1.841E-06  Sphaerobacter thermophilus DSM 20745